Protein AF-A0A4Z2IC59-F1 (afdb_monomer)

Secondary structure (DSSP, 8-state):
--PPTT----TTTT-SS-----EEE-TT-TT-TTT--EEE---GGGHHHHHHHHHHHHTTS-GGGGS--TT--------SS-GGGTS-HHHHHHHHH-TTEEE-GGGGGGTTT--EEEETT-SS-EE-SPPPPTT-EEETTEEEETTEEEE-PPP-------PPPPPPPPPPS-SSSEEEEEEE--S-SSPP-TTPPPPPS-SEEEEEEE-SPPPTTPPPHHHHHHHHHHHHHTTS---EEEE---TT-SS--EEEE--GGG--

InterPro domains:
  IPR000884 Thrombospondin type-1 (TSP1) repeat [PF00090] (165-214)
  IPR000884 Thrombospondin type-1 (TSP1) repeat [PS50092] (160-215)
  IPR000884 Thrombospondin type-1 (TSP1) repeat [SM00209] (163-215)
  IPR006586 ADAM, cysteine-rich domain [SM00608] (82-152)
  IPR024079 Metallopeptidase, catalytic domain superfamily [G3DSA:3.40.390.10] (7-62)
  IPR036383 Thrombospondin type-1 repeat superfamily [G3DSA:2.20.100.10] (163-214)
  IPR036383 Thrombospondin type-1 repeat superfamily [SSF82895] (159-209)
  IPR041645 ADAMTS, cysteine-rich domain 2 [PF17771] (83-150)
  IPR050439 ADAMTS and ADAMTS-like [PTHR13723] (21-236)

Solvent-accessible surface area (backbone atoms only — not comparable to full-atom values): 15845 Å² total; per-residue (Å²): 134,88,75,73,90,84,74,86,68,68,84,40,76,89,48,102,52,95,61,92,65,48,58,50,47,48,70,41,12,53,61,36,95,89,37,47,66,71,49,63,42,87,68,48,84,58,31,60,59,40,48,52,52,38,51,55,46,11,50,81,42,49,72,62,74,78,60,74,62,86,81,57,77,72,67,81,76,74,70,92,66,43,65,10,67,77,37,47,65,36,54,49,22,20,59,73,72,36,86,61,20,28,60,28,69,94,50,53,93,41,51,22,55,33,40,41,21,32,39,81,89,58,95,62,70,44,66,84,73,46,44,52,48,43,42,18,76,68,52,91,69,23,18,17,48,94,48,36,70,38,70,66,62,80,72,67,58,77,29,56,16,26,65,34,71,70,48,73,69,45,75,52,76,43,88,40,26,79,26,46,23,39,30,43,40,48,56,58,51,47,45,52,28,80,91,27,48,72,49,85,75,81,52,62,50,78,46,81,37,83,43,62,75,60,65,90,88,62,78,52,71,61,44,52,53,33,50,54,51,48,66,78,52,72,86,62,78,99,57,55,48,48,63,60,92,55,100,86,56,99,66,94,53,71,49,77,45,74,68,85,88,74,78,128

Mean predicted aligned error: 17.92 Å

Structure (mmCIF, N/CA/C/O backbone):
data_AF-A0A4Z2IC59-F1
#
_entry.id   AF-A0A4Z2IC59-F1
#
loop_
_atom_site.group_PDB
_atom_site.id
_atom_site.type_symbol
_atom_site.label_atom_id
_atom_site.label_alt_id
_atom_site.label_comp_id
_atom_site.label_asym_id
_atom_site.label_entity_id
_atom_site.label_seq_id
_atom_site.pdbx_PDB_ins_code
_atom_site.Cartn_x
_atom_site.Cartn_y
_atom_site.Cartn_z
_atom_site.occupancy
_atom_site.B_iso_or_equiv
_atom_site.auth_seq_id
_atom_site.auth_comp_id
_atom_site.auth_asym_id
_atom_site.auth_atom_id
_atom_site.pdbx_PDB_model_num
ATOM 1 N N . MET A 1 1 ? 37.035 9.189 11.375 1.00 33.31 1 MET A N 1
ATOM 2 C CA . MET A 1 1 ? 36.802 8.393 10.153 1.00 33.31 1 MET A CA 1
ATOM 3 C C . MET A 1 1 ? 35.644 9.021 9.405 1.00 33.31 1 MET A C 1
ATOM 5 O O . MET A 1 1 ? 34.517 8.951 9.875 1.00 33.31 1 MET A O 1
ATOM 9 N N . TYR A 1 2 ? 35.952 9.727 8.321 1.00 26.61 2 TYR A N 1
ATOM 10 C CA . TYR A 1 2 ? 34.963 10.264 7.391 1.00 26.61 2 TYR A CA 1
ATOM 11 C C . TYR A 1 2 ? 34.435 9.093 6.555 1.00 26.61 2 TYR A C 1
ATOM 13 O O . TYR A 1 2 ? 35.190 8.521 5.774 1.00 26.61 2 TYR A O 1
ATOM 21 N N . TYR A 1 3 ? 33.174 8.705 6.745 1.00 36.56 3 TYR A N 1
ATOM 22 C CA . TYR A 1 3 ? 32.488 7.842 5.787 1.00 36.56 3 TYR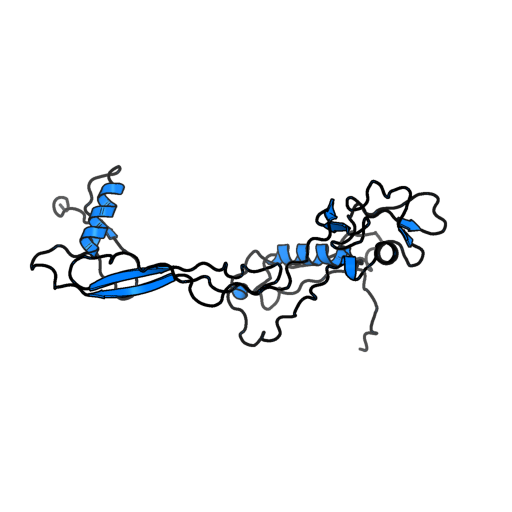 A CA 1
ATOM 23 C C . TYR A 1 3 ? 31.935 8.747 4.680 1.00 36.56 3 TYR A C 1
ATOM 25 O O . TYR A 1 3 ? 31.168 9.660 4.996 1.00 36.56 3 TYR A O 1
ATOM 33 N N . PRO A 1 4 ? 32.343 8.572 3.412 1.00 34.09 4 PRO A N 1
ATOM 34 C CA . PRO A 1 4 ? 31.791 9.364 2.325 1.00 34.09 4 PRO A CA 1
ATOM 35 C C . PRO A 1 4 ? 30.290 9.055 2.179 1.00 34.09 4 PRO A C 1
ATOM 37 O O . PRO A 1 4 ? 29.894 7.891 2.295 1.00 34.09 4 PRO A O 1
ATOM 40 N N . PRO A 1 5 ? 29.441 10.063 1.931 1.00 39.28 5 PRO A N 1
ATOM 41 C CA . PRO A 1 5 ? 28.033 9.831 1.646 1.00 39.28 5 PRO A CA 1
ATOM 42 C C . PRO A 1 5 ? 27.900 9.069 0.318 1.00 39.28 5 PRO A C 1
ATOM 44 O O . PRO A 1 5 ? 28.489 9.463 -0.685 1.00 39.28 5 PRO A O 1
ATOM 47 N N . GLY A 1 6 ? 27.125 7.980 0.311 1.00 45.94 6 GLY A N 1
ATOM 48 C CA . GLY A 1 6 ? 26.658 7.344 -0.929 1.00 45.94 6 GLY A CA 1
ATOM 49 C C . GLY A 1 6 ? 27.315 6.026 -1.350 1.00 45.94 6 GLY A C 1
ATOM 50 O O . GLY A 1 6 ? 27.052 5.572 -2.459 1.00 45.94 6 GLY A O 1
ATOM 51 N N . ARG A 1 7 ? 28.126 5.365 -0.513 1.00 49.62 7 ARG A N 1
ATOM 52 C CA . ARG A 1 7 ? 28.625 4.019 -0.849 1.00 49.62 7 ARG A CA 1
ATOM 53 C C . ARG A 1 7 ? 27.686 2.944 -0.297 1.00 49.62 7 ARG A C 1
ATOM 55 O O . ARG A 1 7 ? 27.713 2.665 0.899 1.00 49.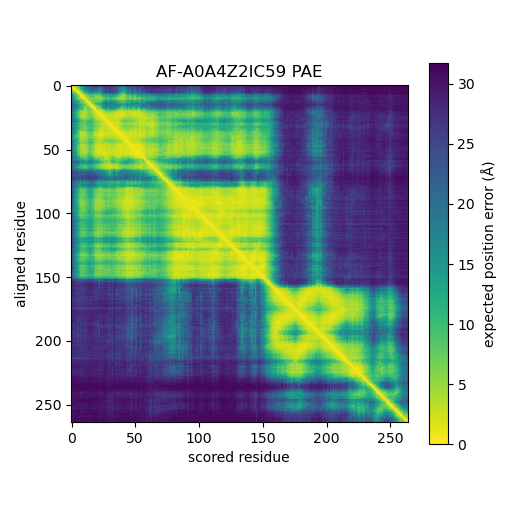62 7 ARG A O 1
ATOM 62 N N . ARG A 1 8 ? 26.857 2.357 -1.169 1.00 64.69 8 ARG A N 1
ATOM 63 C CA . ARG A 1 8 ? 26.141 1.103 -0.876 1.00 64.69 8 ARG A CA 1
ATOM 64 C C . ARG A 1 8 ? 27.181 0.016 -0.594 1.00 64.69 8 ARG A C 1
ATOM 66 O O . ARG A 1 8 ? 28.150 -0.117 -1.341 1.00 64.69 8 ARG A O 1
ATOM 73 N N . THR A 1 9 ? 27.017 -0.696 0.512 1.00 67.25 9 THR A N 1
ATOM 74 C CA . THR A 1 9 ? 27.893 -1.799 0.913 1.00 67.25 9 THR A CA 1
ATOM 75 C C . THR A 1 9 ? 27.152 -3.101 0.691 1.00 67.25 9 THR A C 1
ATOM 77 O O . THR A 1 9 ? 26.112 -3.305 1.311 1.00 67.25 9 THR A O 1
ATOM 80 N N . ASP A 1 10 ? 27.702 -3.945 -0.168 1.00 70.00 10 ASP A N 1
ATOM 81 C CA . ASP A 1 10 ? 27.220 -5.304 -0.392 1.00 70.00 10 ASP A CA 1
ATOM 82 C C . ASP A 1 10 ? 27.567 -6.173 0.838 1.00 70.00 10 ASP A C 1
ATOM 84 O O . ASP A 1 10 ? 28.691 -6.135 1.360 1.00 70.00 10 ASP A O 1
ATOM 88 N N . PHE A 1 11 ? 26.586 -6.907 1.370 1.00 74.44 11 PHE A N 1
ATOM 89 C CA . PHE A 1 11 ? 26.795 -7.771 2.540 1.00 74.44 11 PHE A CA 1
ATOM 90 C C . PHE A 1 11 ? 27.752 -8.941 2.270 1.00 74.44 11 PHE A C 1
ATOM 92 O O . PHE A 1 11 ? 28.352 -9.482 3.205 1.00 74.44 11 PHE A O 1
ATOM 99 N N . CYS A 1 12 ? 27.918 -9.321 1.009 1.00 73.62 12 CYS A N 1
ATOM 100 C CA . CYS A 1 12 ? 28.717 -10.440 0.538 1.00 73.62 12 CYS A CA 1
ATOM 101 C C . CYS A 1 12 ? 30.149 -10.055 0.140 1.00 73.62 12 CYS A C 1
ATOM 103 O O . CYS A 1 12 ? 30.900 -10.946 -0.241 1.00 73.62 12 CYS A O 1
ATOM 105 N N . VAL A 1 13 ? 30.573 -8.788 0.286 1.00 67.81 13 VAL A N 1
ATOM 106 C CA . VAL A 1 13 ? 31.868 -8.246 -0.208 1.00 67.81 13 VAL A CA 1
ATOM 107 C C . VAL A 1 13 ? 33.107 -9.093 0.129 1.00 67.81 13 VAL A C 1
ATOM 109 O O . VAL A 1 13 ? 34.095 -9.049 -0.597 1.00 67.81 13 VAL A O 1
ATOM 112 N N . ASN A 1 14 ? 33.077 -9.873 1.213 1.00 64.81 14 ASN A N 1
ATOM 113 C CA . ASN A 1 14 ? 34.206 -10.702 1.658 1.00 64.81 14 ASN A CA 1
ATOM 114 C C . ASN A 1 14 ? 34.103 -12.189 1.269 1.00 64.81 14 ASN A C 1
ATOM 116 O O . ASN A 1 14 ? 34.944 -12.985 1.689 1.00 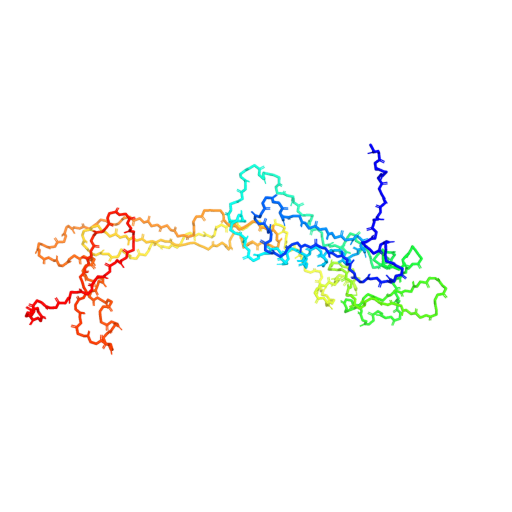64.81 14 ASN A O 1
ATOM 120 N N . LYS A 1 15 ? 33.078 -12.592 0.514 1.00 61.06 15 LYS A N 1
ATOM 121 C CA . LYS A 1 15 ? 32.976 -13.933 -0.064 1.00 61.06 15 LYS A CA 1
ATOM 122 C C . LYS A 1 15 ? 33.370 -13.861 -1.536 1.00 61.06 15 LYS A C 1
ATOM 124 O O . LYS A 1 15 ? 32.791 -13.101 -2.297 1.00 61.06 15 LYS A O 1
ATOM 129 N N . ASN A 1 16 ? 34.301 -14.717 -1.953 1.00 61.19 16 ASN A N 1
ATOM 130 C CA . ASN A 1 16 ? 34.659 -14.903 -3.368 1.00 61.19 16 ASN A CA 1
ATOM 131 C C . ASN A 1 16 ? 33.553 -15.617 -4.180 1.00 61.19 16 ASN A C 1
ATOM 133 O O . ASN A 1 16 ? 33.805 -16.090 -5.284 1.00 61.19 16 ASN A O 1
ATOM 137 N N . GLU A 1 17 ? 32.346 -15.721 -3.626 1.00 63.16 17 GLU A N 1
ATOM 138 C CA . GLU A 1 17 ? 31.187 -16.384 -4.208 1.00 63.16 17 GLU A CA 1
ATOM 139 C C . GLU A 1 17 ? 29.964 -15.474 -4.037 1.00 63.16 17 GLU A C 1
ATOM 141 O O . GLU A 1 17 ? 29.815 -14.863 -2.970 1.00 63.16 17 GLU A O 1
ATOM 146 N N . PRO A 1 18 ? 29.085 -15.384 -5.053 1.00 61.06 18 PRO A N 1
ATOM 147 C CA . PRO A 1 18 ? 27.850 -14.620 -4.949 1.00 61.06 18 PRO A CA 1
ATOM 148 C C . PRO A 1 18 ? 27.008 -15.159 -3.790 1.00 61.06 18 PRO A C 1
ATOM 150 O O . PRO A 1 18 ? 26.848 -16.372 -3.639 1.00 61.06 18 PRO A O 1
ATOM 153 N N . CYS A 1 19 ? 26.493 -14.264 -2.948 1.00 70.44 19 CYS A N 1
ATOM 154 C CA . CYS A 1 19 ? 25.565 -14.636 -1.892 1.00 70.44 19 CYS A CA 1
ATOM 155 C C . CYS A 1 19 ? 24.262 -13.848 -2.021 1.00 70.44 19 CYS A C 1
ATOM 157 O O . CYS A 1 19 ? 24.267 -12.672 -2.362 1.00 70.44 19 CYS A O 1
ATOM 159 N N . ASP A 1 20 ? 23.137 -14.511 -1.765 1.00 77.50 20 ASP A N 1
ATOM 160 C CA . ASP A 1 20 ? 21.803 -13.924 -1.960 1.00 77.50 20 ASP A CA 1
ATOM 161 C C . ASP A 1 20 ? 21.315 -13.147 -0.721 1.00 77.50 20 ASP A C 1
ATOM 163 O O . ASP A 1 20 ? 20.134 -12.822 -0.583 1.00 77.50 20 ASP A O 1
ATOM 167 N N . THR A 1 21 ? 22.209 -12.886 0.238 1.00 82.12 21 THR A N 1
ATOM 168 C CA . THR A 1 21 ? 21.853 -12.254 1.511 1.00 82.12 21 THR A CA 1
ATOM 169 C C . THR A 1 21 ? 21.647 -10.758 1.318 1.00 82.12 21 THR A C 1
ATOM 171 O O . THR A 1 21 ? 22.608 -10.005 1.228 1.00 82.12 21 THR A O 1
ATOM 174 N N . VAL A 1 22 ? 20.391 -10.318 1.359 1.00 85.56 22 VAL A N 1
ATOM 175 C CA . VAL A 1 22 ? 20.010 -8.901 1.212 1.00 85.56 22 VAL A CA 1
ATOM 176 C C . VAL A 1 22 ? 19.618 -8.228 2.533 1.00 85.56 22 VAL A C 1
ATOM 178 O O . VAL A 1 22 ? 19.411 -7.016 2.571 1.00 85.56 22 VAL A O 1
ATOM 181 N N . GLY A 1 23 ? 19.516 -8.980 3.633 1.00 86.94 23 GLY A N 1
ATOM 182 C CA . GLY A 1 23 ? 19.068 -8.476 4.932 1.00 86.94 23 GLY A CA 1
ATOM 183 C C . GLY A 1 23 ? 19.550 -9.321 6.110 1.00 86.94 23 GLY A C 1
ATOM 184 O O . GLY A 1 23 ? 19.868 -10.501 5.962 1.00 86.94 23 GLY A O 1
ATOM 185 N N . ILE A 1 24 ? 19.673 -8.687 7.284 1.00 88.25 24 ILE A N 1
ATOM 186 C CA . ILE A 1 24 ? 20.082 -9.340 8.533 1.00 88.25 24 ILE A CA 1
ATOM 187 C C . ILE A 1 24 ? 19.319 -8.758 9.733 1.00 88.25 24 ILE A C 1
ATOM 189 O O . ILE A 1 24 ? 19.428 -7.571 10.072 1.00 88.25 24 ILE A O 1
ATOM 193 N N . ALA A 1 25 ? 18.654 -9.641 10.479 1.00 87.75 25 ALA A N 1
ATOM 194 C CA . ALA A 1 25 ? 18.010 -9.338 11.749 1.00 87.75 25 ALA A CA 1
ATOM 1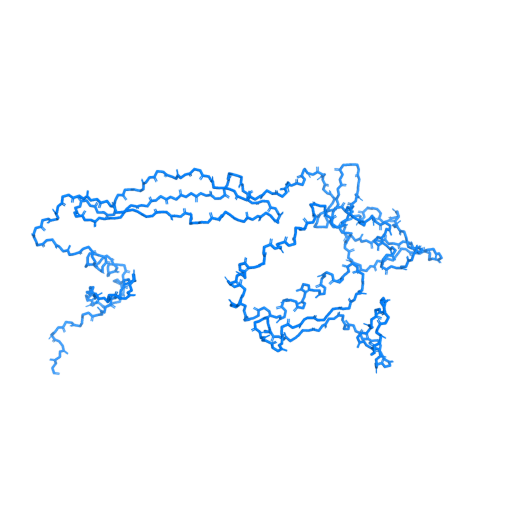95 C C . ALA A 1 25 ? 18.147 -10.474 12.777 1.00 87.75 25 ALA A C 1
ATOM 197 O O . ALA A 1 25 ? 17.879 -11.639 12.514 1.00 87.75 25 ALA A O 1
ATOM 198 N N . TYR A 1 26 ? 18.438 -10.124 14.036 1.00 85.56 26 TYR A N 1
ATOM 199 C CA . TYR A 1 26 ? 18.171 -11.024 15.170 1.00 85.56 26 TYR A CA 1
ATOM 200 C C . TYR A 1 26 ? 16.695 -11.433 15.249 1.00 85.56 26 TYR A C 1
ATOM 202 O O . TYR A 1 26 ? 15.823 -10.564 15.259 1.00 85.56 26 TYR A O 1
ATOM 210 N N . LEU A 1 27 ? 16.433 -12.720 15.463 1.00 83.94 27 LEU A N 1
ATOM 211 C CA . LEU A 1 27 ? 15.096 -13.239 15.745 1.00 83.94 27 LEU A CA 1
ATOM 212 C C . LEU A 1 27 ? 14.573 -12.749 17.106 1.00 83.94 27 LEU A C 1
ATOM 214 O O . LEU A 1 27 ? 15.286 -12.794 18.109 1.00 83.94 27 LEU A O 1
ATOM 218 N N . GLY A 1 28 ? 13.321 -12.280 17.150 1.00 81.69 28 GLY A N 1
ATOM 219 C CA . GLY A 1 28 ? 12.645 -11.865 18.392 1.00 81.69 28 GLY A CA 1
ATOM 220 C C . GLY A 1 28 ? 13.257 -10.643 19.092 1.00 81.69 28 GLY A C 1
ATOM 221 O O . GLY A 1 28 ? 12.989 -10.399 20.266 1.00 81.69 28 GLY A O 1
ATOM 222 N N . GLY A 1 29 ? 14.115 -9.889 18.400 1.00 84.00 29 GLY A N 1
ATOM 223 C CA . GLY A 1 29 ? 14.886 -8.794 18.986 1.00 84.00 29 GLY A CA 1
ATOM 224 C C . GLY A 1 29 ? 14.162 -7.450 19.094 1.00 84.00 29 GLY A C 1
ATOM 225 O O . GLY A 1 29 ? 14.789 -6.513 19.581 1.00 84.00 29 GLY A O 1
ATOM 226 N N . VAL A 1 30 ? 12.899 -7.323 18.651 1.00 86.31 30 VAL A N 1
ATOM 227 C CA . VAL A 1 30 ? 12.221 -6.014 18.488 1.00 86.31 30 VAL A CA 1
ATOM 228 C C . VAL A 1 30 ? 12.222 -5.167 19.767 1.00 86.31 30 VAL A C 1
ATOM 230 O O . VAL A 1 30 ? 12.512 -3.977 19.707 1.00 86.31 30 VAL A O 1
ATOM 233 N N . CYS A 1 31 ? 12.006 -5.781 20.934 1.00 86.00 31 CYS A N 1
ATOM 234 C CA . CYS A 1 31 ? 12.012 -5.087 22.228 1.00 86.00 31 CYS A CA 1
ATOM 235 C C . CYS A 1 31 ? 13.336 -5.200 23.000 1.00 86.00 31 CYS A C 1
ATOM 237 O O . CYS A 1 31 ? 13.421 -4.802 24.160 1.00 86.00 31 CYS A O 1
ATOM 239 N N . SER A 1 32 ? 14.390 -5.743 22.385 1.00 86.44 32 SER A N 1
ATOM 240 C CA . SER A 1 32 ? 15.701 -5.867 23.023 1.00 86.44 32 SER A CA 1
ATOM 241 C C . SER A 1 32 ? 16.524 -4.597 22.837 1.00 86.44 32 SER A C 1
ATOM 243 O O . SER A 1 32 ? 16.802 -4.186 21.712 1.00 86.44 32 SER A O 1
ATOM 245 N N . ALA A 1 33 ? 17.041 -4.035 23.932 1.00 84.25 33 ALA A N 1
ATOM 246 C CA . ALA A 1 33 ? 17.936 -2.877 23.874 1.00 84.25 33 ALA A CA 1
ATOM 247 C C . ALA A 1 33 ? 19.185 -3.111 22.996 1.00 84.25 33 ALA A C 1
ATOM 249 O O . ALA A 1 33 ? 19.671 -2.169 22.377 1.00 84.25 33 ALA A O 1
ATOM 250 N N . LYS A 1 34 ? 19.672 -4.360 22.911 1.00 86.88 34 LYS A N 1
ATOM 251 C CA . LYS A 1 34 ? 20.904 -4.733 22.190 1.00 86.88 34 LYS A CA 1
ATOM 252 C C . LYS A 1 34 ? 20.665 -5.390 20.825 1.00 86.88 34 LYS A C 1
ATOM 254 O O . LYS A 1 34 ? 21.601 -5.496 20.044 1.00 86.88 34 LYS A O 1
ATOM 259 N N . ARG A 1 35 ? 19.448 -5.872 20.539 1.00 87.56 35 ARG A N 1
ATOM 260 C CA . ARG A 1 35 ? 19.148 -6.702 19.349 1.00 87.56 35 ARG A CA 1
ATOM 261 C C . ARG A 1 35 ? 18.013 -6.160 18.471 1.00 87.56 35 ARG A C 1
ATOM 263 O O . ARG A 1 35 ? 17.538 -6.877 17.591 1.00 87.56 35 ARG A O 1
ATOM 270 N N . LYS A 1 36 ? 17.599 -4.906 18.669 1.00 86.88 36 LYS A N 1
ATOM 271 C CA . LYS A 1 36 ? 16.511 -4.248 17.920 1.00 86.88 36 LYS A CA 1
ATOM 272 C C . LYS A 1 36 ? 16.850 -3.835 16.481 1.00 86.88 36 LYS A C 1
ATOM 274 O O . LYS A 1 36 ? 15.936 -3.555 15.720 1.00 86.88 36 LYS A O 1
ATOM 279 N N . CYS A 1 37 ? 18.126 -3.817 16.092 1.00 88.81 37 CYS A N 1
ATOM 280 C CA . CYS A 1 37 ? 18.550 -3.321 14.778 1.00 88.81 37 CYS A CA 1
ATOM 281 C C . CYS A 1 37 ? 18.217 -4.294 13.636 1.00 88.81 37 CYS A C 1
ATOM 283 O O . CYS A 1 37 ? 18.359 -5.511 13.800 1.00 88.81 37 CYS A O 1
ATOM 285 N N . VAL A 1 38 ? 17.824 -3.732 12.494 1.00 88.12 38 VAL A N 1
ATOM 286 C CA . VAL A 1 38 ? 17.656 -4.396 11.195 1.00 88.12 38 VAL A CA 1
ATOM 287 C C . VAL A 1 38 ? 18.650 -3.761 10.228 1.00 88.12 38 VAL A C 1
ATOM 289 O O . VAL A 1 38 ? 18.791 -2.538 10.225 1.00 88.12 38 VAL A O 1
ATOM 292 N N . LEU A 1 39 ? 19.338 -4.585 9.445 1.00 88.75 39 LEU A N 1
ATOM 293 C CA . LEU A 1 39 ? 20.187 -4.150 8.342 1.00 88.75 39 LEU A CA 1
ATOM 294 C C . LEU A 1 39 ? 19.580 -4.692 7.048 1.00 88.75 39 LEU A C 1
ATOM 296 O O . LEU A 1 39 ? 19.224 -5.865 6.996 1.00 88.75 39 LEU A O 1
ATOM 300 N N . ALA A 1 40 ? 19.447 -3.842 6.035 1.00 88.31 40 ALA A N 1
ATOM 301 C CA . ALA A 1 40 ? 18.932 -4.211 4.723 1.00 88.31 40 ALA A CA 1
ATOM 302 C C . ALA A 1 40 ? 19.777 -3.522 3.647 1.00 88.31 40 ALA A C 1
ATOM 304 O O . ALA A 1 40 ? 20.127 -2.349 3.794 1.00 88.31 40 ALA A O 1
ATOM 305 N N . GLU A 1 41 ? 20.131 -4.268 2.608 1.00 86.12 41 GLU A N 1
ATOM 306 C CA . GLU A 1 41 ? 20.920 -3.795 1.480 1.00 86.12 41 GLU A CA 1
ATOM 307 C C . GLU A 1 41 ? 20.000 -3.108 0.483 1.00 86.12 41 GLU A C 1
ATOM 309 O O . GLU A 1 41 ? 18.954 -3.642 0.114 1.00 86.12 41 GLU A O 1
ATOM 314 N N . ASP A 1 42 ? 20.396 -1.916 0.044 1.00 83.38 42 ASP A N 1
ATOM 315 C CA . ASP A 1 42 ? 19.651 -1.162 -0.956 1.00 83.38 42 ASP A CA 1
ATOM 316 C C . ASP A 1 42 ? 19.829 -1.781 -2.350 1.00 83.38 42 ASP A C 1
ATOM 318 O O . ASP A 1 42 ? 20.735 -1.423 -3.106 1.00 83.38 42 ASP A O 1
ATOM 322 N N . ASN A 1 43 ? 18.931 -2.712 -2.672 1.00 78.50 43 ASN A N 1
ATOM 323 C CA . ASN A 1 43 ? 18.816 -3.394 -3.959 1.00 78.50 43 ASN A CA 1
ATOM 324 C C . ASN A 1 43 ? 17.736 -2.769 -4.870 1.00 78.50 43 ASN A C 1
ATOM 326 O O . ASN A 1 43 ? 17.192 -3.436 -5.756 1.00 78.50 43 ASN A O 1
ATOM 330 N N . GLY A 1 44 ? 17.420 -1.484 -4.668 1.00 85.00 44 GLY A N 1
ATOM 331 C CA . GLY A 1 44 ? 16.406 -0.762 -5.431 1.00 85.00 44 GLY A CA 1
ATOM 332 C C . GLY A 1 44 ? 15.003 -0.947 -4.856 1.00 85.00 44 GLY A C 1
ATOM 333 O O . GLY A 1 44 ? 14.796 -0.868 -3.648 1.00 85.00 44 GLY A O 1
ATOM 334 N N . LEU A 1 45 ? 14.011 -1.175 -5.721 1.00 82.62 45 LEU A N 1
ATOM 335 C CA . LEU A 1 45 ? 12.598 -1.231 -5.313 1.00 82.62 45 LEU A CA 1
ATOM 336 C C . LEU A 1 45 ? 12.288 -2.399 -4.368 1.00 82.62 45 LEU A C 1
ATOM 338 O O . LEU A 1 45 ? 11.399 -2.296 -3.521 1.00 82.62 45 LEU A O 1
ATOM 342 N N . ASN A 1 46 ? 13.072 -3.475 -4.454 1.00 83.31 46 ASN A N 1
ATOM 343 C CA . ASN A 1 46 ? 12.874 -4.677 -3.650 1.00 83.31 46 ASN A CA 1
ATOM 344 C C . ASN A 1 46 ? 13.320 -4.506 -2.189 1.00 83.31 46 ASN A C 1
ATOM 346 O O . ASN A 1 46 ? 12.964 -5.327 -1.340 1.00 83.31 46 ASN A O 1
ATOM 350 N N . LEU A 1 47 ? 14.002 -3.403 -1.857 1.00 87.31 47 LEU A N 1
ATOM 351 C CA . LEU A 1 47 ? 14.446 -3.090 -0.499 1.00 87.31 47 LEU A CA 1
ATOM 352 C C . LEU A 1 47 ? 13.263 -3.049 0.475 1.00 87.31 47 LEU A C 1
ATOM 354 O O . LEU A 1 47 ? 13.391 -3.459 1.627 1.00 87.31 47 LEU A O 1
ATOM 358 N N . ALA A 1 48 ? 12.093 -2.591 0.021 1.00 86.06 48 ALA A N 1
ATOM 359 C CA . ALA A 1 48 ? 10.891 -2.545 0.848 1.00 86.06 48 ALA A CA 1
ATOM 360 C C . ALA A 1 48 ? 10.461 -3.943 1.329 1.00 86.06 48 ALA A C 1
ATOM 362 O O . ALA A 1 48 ? 10.119 -4.108 2.505 1.00 86.06 48 ALA A O 1
ATOM 363 N N . PHE A 1 49 ? 10.535 -4.956 0.458 1.00 86.06 49 PHE A N 1
ATOM 364 C CA . PHE A 1 49 ? 10.244 -6.345 0.820 1.00 86.06 49 PHE A CA 1
ATOM 365 C C . PHE A 1 49 ? 11.281 -6.892 1.796 1.00 86.06 49 PHE A C 1
ATOM 367 O O . PHE A 1 49 ? 10.905 -7.522 2.784 1.00 86.06 49 PHE A O 1
ATOM 374 N N . THR A 1 50 ? 12.561 -6.583 1.582 1.00 87.38 50 THR A N 1
ATOM 375 C CA . THR A 1 50 ? 13.636 -6.935 2.516 1.00 87.38 50 THR A CA 1
ATOM 376 C C . THR A 1 50 ? 13.386 -6.334 3.900 1.00 87.38 50 THR A C 1
ATOM 378 O O . THR A 1 50 ? 13.405 -7.044 4.901 1.00 87.38 50 THR A O 1
ATOM 381 N N . ILE A 1 51 ? 13.064 -5.040 3.987 1.00 87.94 51 ILE A N 1
ATOM 382 C CA . ILE A 1 51 ? 12.762 -4.380 5.266 1.00 87.94 51 ILE A CA 1
ATOM 383 C C . ILE A 1 51 ? 11.576 -5.062 5.962 1.00 87.94 51 ILE A C 1
ATOM 385 O O . ILE A 1 51 ? 11.648 -5.348 7.160 1.00 87.94 51 ILE A O 1
ATOM 389 N N . ALA A 1 52 ? 10.494 -5.343 5.230 1.00 86.88 52 ALA A N 1
ATOM 390 C CA . ALA A 1 52 ? 9.323 -6.021 5.780 1.00 86.88 52 ALA A CA 1
ATOM 391 C C . ALA A 1 52 ? 9.658 -7.435 6.288 1.00 86.88 52 ALA A C 1
ATOM 393 O O . ALA A 1 52 ? 9.246 -7.810 7.390 1.00 86.88 52 ALA A O 1
ATOM 394 N N . HIS A 1 53 ? 10.448 -8.189 5.520 1.00 87.31 53 HIS A N 1
ATOM 395 C CA . HIS A 1 53 ? 10.933 -9.519 5.880 1.00 87.31 53 HIS A CA 1
ATOM 396 C C . HIS A 1 53 ? 11.721 -9.493 7.199 1.00 87.31 53 HIS A C 1
ATOM 398 O O . HIS A 1 53 ? 11.376 -10.195 8.157 1.00 87.31 53 HIS A O 1
ATOM 404 N N . GLU A 1 54 ? 12.722 -8.616 7.296 1.00 89.00 54 GLU A N 1
ATOM 405 C CA . GLU A 1 54 ? 13.586 -8.507 8.474 1.00 89.00 54 GLU A CA 1
ATOM 406 C C . GLU A 1 54 ? 12.836 -8.005 9.721 1.00 89.00 54 GLU A C 1
ATOM 408 O O . GLU A 1 54 ? 13.101 -8.440 10.849 1.00 89.00 54 GLU A O 1
ATOM 413 N N . LEU A 1 55 ? 11.848 -7.120 9.547 1.00 86.31 55 LEU A N 1
ATOM 414 C CA . LEU A 1 55 ? 10.940 -6.725 10.629 1.00 86.31 55 LEU A CA 1
ATOM 415 C C . LEU A 1 55 ? 10.088 -7.907 11.114 1.00 86.31 55 LEU A C 1
ATOM 417 O O . LEU A 1 55 ? 9.859 -8.049 12.320 1.00 86.31 55 LEU A O 1
ATOM 421 N N . GLY A 1 56 ? 9.673 -8.793 10.207 1.00 83.50 56 GLY A N 1
ATOM 422 C CA . GLY A 1 56 ? 8.974 -10.034 10.536 1.00 83.50 56 GLY A CA 1
ATOM 423 C C . GLY A 1 56 ? 9.775 -10.915 11.497 1.00 83.50 56 GLY A C 1
ATOM 424 O O . GLY A 1 56 ? 9.260 -11.305 12.552 1.00 83.50 56 GLY A O 1
ATOM 425 N N . HIS A 1 57 ? 11.062 -11.148 11.213 1.00 74.62 57 HIS A N 1
ATOM 426 C CA . HIS A 1 57 ? 11.975 -11.913 12.076 1.00 74.62 57 HIS A CA 1
ATOM 427 C C . HIS A 1 57 ? 12.043 -11.385 13.519 1.00 74.62 57 HIS A C 1
ATOM 429 O O . HIS A 1 57 ? 12.170 -12.155 14.480 1.00 74.62 57 HIS A O 1
ATOM 435 N N . LYS A 1 58 ? 11.906 -10.071 13.703 1.00 76.00 58 LYS A N 1
ATOM 436 C CA . LYS A 1 58 ? 12.007 -9.401 15.005 1.00 76.00 58 LYS A CA 1
ATOM 437 C C . LYS A 1 58 ? 10.771 -9.560 15.891 1.00 76.00 58 LYS A C 1
ATOM 439 O O . LYS A 1 58 ? 10.890 -9.409 17.108 1.00 76.00 58 LYS A O 1
ATOM 444 N N . SER A 1 59 ? 9.609 -9.850 15.308 1.00 73.38 59 SER A N 1
ATOM 445 C CA . SER A 1 59 ? 8.289 -9.589 15.907 1.00 73.38 59 SER A CA 1
ATOM 446 C C . SER A 1 59 ? 7.832 -10.550 17.018 1.00 73.38 59 SER A C 1
ATOM 448 O O . SER A 1 59 ? 6.866 -10.239 17.712 1.00 73.38 59 SER A O 1
ATOM 450 N N . LYS A 1 60 ? 8.532 -11.671 17.267 1.00 69.81 60 LYS A N 1
ATOM 451 C CA . LYS A 1 60 ? 8.128 -12.695 18.264 1.00 69.81 60 LYS A CA 1
ATOM 452 C C . LYS A 1 60 ? 7.918 -12.175 19.702 1.00 69.81 60 LYS A C 1
ATOM 454 O O . LYS A 1 60 ? 7.195 -12.813 20.457 1.00 69.81 60 LYS A O 1
ATOM 459 N N . ALA A 1 61 ? 8.533 -11.055 20.093 1.00 69.56 61 ALA A N 1
ATOM 460 C CA . ALA A 1 61 ? 8.374 -10.442 21.417 1.00 69.56 61 ALA A CA 1
ATOM 461 C C . ALA A 1 61 ? 8.144 -8.927 21.290 1.00 69.56 61 ALA A C 1
ATOM 463 O O . ALA A 1 61 ? 9.078 -8.147 21.445 1.00 69.56 61 ALA A O 1
ATOM 464 N N . SER A 1 62 ? 6.907 -8.522 20.983 1.00 77.94 62 SER A N 1
ATOM 465 C CA . SER A 1 62 ? 6.525 -7.164 20.553 1.00 77.94 62 SER A CA 1
ATOM 466 C C . SER A 1 62 ? 5.817 -6.303 21.611 1.00 77.94 62 SER A C 1
ATOM 468 O O . SER A 1 62 ? 5.261 -5.261 21.280 1.00 77.94 62 SER A O 1
ATOM 470 N N . ALA A 1 63 ? 5.859 -6.681 22.893 1.00 82.38 63 ALA A N 1
ATOM 471 C CA . ALA A 1 63 ? 5.135 -5.981 23.964 1.00 82.38 63 ALA A CA 1
ATOM 472 C C . ALA A 1 63 ? 5.481 -4.480 24.093 1.00 82.38 63 ALA A C 1
ATOM 474 O O . ALA A 1 63 ? 4.627 -3.678 24.459 1.00 82.38 63 ALA A O 1
ATOM 475 N N . CYS A 1 64 ? 6.704 -4.073 23.740 1.00 80.44 64 CYS A N 1
ATOM 476 C CA . CYS A 1 64 ? 7.111 -2.665 23.711 1.00 80.44 64 CYS A CA 1
ATOM 477 C C . CYS A 1 64 ? 6.383 -1.832 22.643 1.00 80.44 64 CYS A C 1
ATOM 479 O O . CYS A 1 64 ? 6.323 -0.616 22.779 1.00 80.44 64 CYS A O 1
ATOM 481 N N . LEU A 1 65 ? 5.805 -2.456 21.611 1.00 79.62 65 LEU A N 1
ATOM 482 C CA . LEU A 1 65 ? 5.017 -1.760 20.589 1.00 79.62 65 LEU A CA 1
ATOM 483 C C . LEU A 1 65 ? 3.626 -1.344 21.098 1.00 79.62 65 LEU A C 1
ATOM 485 O O . LEU A 1 65 ? 2.955 -0.552 20.446 1.00 79.62 65 LEU A O 1
ATOM 489 N N . LEU A 1 66 ? 3.194 -1.845 22.265 1.00 77.75 66 LEU A N 1
ATOM 490 C CA . LEU A 1 66 ? 1.921 -1.469 22.896 1.00 77.75 66 LEU A CA 1
ATOM 491 C C . LEU A 1 66 ? 1.961 -0.067 23.524 1.00 77.75 66 LEU A C 1
ATOM 493 O O . LEU A 1 66 ? 0.915 0.530 23.769 1.00 77.75 66 LEU A O 1
ATOM 497 N N . HIS A 1 67 ? 3.160 0.461 23.779 1.00 72.56 67 HIS A N 1
ATOM 498 C CA . HIS A 1 67 ? 3.368 1.789 24.340 1.00 72.56 67 HIS A CA 1
ATOM 499 C C . HIS A 1 67 ? 4.035 2.684 23.297 1.00 72.56 67 HIS A C 1
ATOM 501 O O . HIS A 1 67 ? 5.254 2.695 23.147 1.00 72.56 67 HIS A O 1
ATOM 507 N N . THR A 1 68 ? 3.233 3.462 22.573 1.00 62.31 68 THR A N 1
ATOM 508 C CA . THR A 1 68 ? 3.751 4.530 21.713 1.00 62.31 68 THR A CA 1
ATOM 509 C C . THR A 1 68 ? 4.267 5.673 22.584 1.00 62.31 68 THR A C 1
ATOM 511 O O . THR A 1 68 ? 3.508 6.210 23.394 1.00 62.31 68 THR A O 1
ATOM 514 N N . ASP A 1 69 ? 5.538 6.049 22.426 1.00 63.09 69 ASP A N 1
ATOM 515 C CA . ASP A 1 69 ? 6.123 7.200 23.121 1.00 63.09 69 ASP A CA 1
ATOM 516 C C . ASP A 1 69 ? 5.280 8.465 22.835 1.00 63.09 69 ASP A C 1
ATOM 518 O O . ASP A 1 69 ? 5.132 8.846 21.671 1.00 63.09 69 ASP A O 1
ATOM 522 N N . PRO A 1 70 ? 4.749 9.162 23.859 1.00 58.25 70 PRO A N 1
ATOM 523 C CA . PRO A 1 70 ? 4.020 10.423 23.693 1.00 58.25 70 PRO A CA 1
ATOM 524 C C . PRO A 1 70 ? 4.825 11.530 22.993 1.00 58.25 70 PRO A C 1
ATOM 526 O O . PRO A 1 70 ? 4.243 12.513 22.527 1.00 58.25 70 PRO A O 1
ATOM 529 N N . ARG A 1 71 ? 6.160 11.402 22.933 1.00 61.22 71 ARG A N 1
ATOM 530 C CA . ARG A 1 71 ? 7.075 12.284 22.197 1.00 61.22 71 ARG A CA 1
ATOM 531 C C . ARG A 1 71 ? 7.203 11.937 20.716 1.00 61.22 71 ARG A C 1
ATOM 533 O O . ARG A 1 71 ? 7.751 12.754 19.980 1.00 61.22 71 ARG A O 1
ATOM 540 N N . SER A 1 72 ? 6.626 10.833 20.230 1.00 58.47 72 SER A N 1
ATOM 541 C CA . SER A 1 72 ? 6.543 10.521 18.791 1.00 58.47 72 SER A CA 1
ATOM 542 C C . SER A 1 72 ? 5.528 11.416 18.046 1.00 58.47 72 SER A C 1
ATOM 544 O O . SER A 1 72 ? 4.889 10.999 17.081 1.00 58.47 72 SER A O 1
ATOM 546 N N . ARG A 1 73 ? 5.380 12.680 18.478 1.00 52.00 73 ARG A N 1
ATOM 547 C CA . ARG A 1 73 ? 4.515 13.716 17.882 1.00 52.00 73 ARG A CA 1
ATOM 548 C C . ARG A 1 73 ? 4.826 13.993 16.410 1.00 52.00 73 ARG A C 1
ATOM 550 O O . ARG A 1 73 ? 4.013 14.607 15.730 1.00 52.00 73 ARG A O 1
ATOM 557 N N . TYR A 1 74 ? 5.950 13.491 15.912 1.00 55.94 74 TYR A N 1
ATOM 558 C CA . TYR A 1 74 ? 6.250 13.391 14.494 1.00 55.94 74 TYR A CA 1
ATOM 559 C C . TYR A 1 74 ? 5.904 11.982 14.006 1.00 55.94 74 TYR A C 1
ATOM 561 O O . TYR A 1 74 ? 6.784 11.172 13.728 1.00 55.94 74 TYR A O 1
ATOM 569 N N . GLN A 1 75 ? 4.608 11.669 13.915 1.00 59.19 75 GLN A N 1
ATOM 570 C CA . GLN A 1 75 ? 4.189 10.620 12.989 1.00 59.19 75 GLN A CA 1
ATOM 571 C C . GLN A 1 75 ? 4.686 11.065 11.615 1.00 59.19 75 GLN A C 1
ATOM 573 O O . GLN A 1 75 ? 4.270 12.119 11.128 1.00 59.19 75 GLN A O 1
ATOM 578 N N . ILE A 1 76 ? 5.629 10.320 11.035 1.00 63.34 76 ILE A N 1
ATOM 579 C CA . ILE A 1 76 ? 6.056 10.537 9.654 1.00 63.34 76 ILE A CA 1
ATOM 580 C C . ILE A 1 76 ? 4.790 10.386 8.817 1.00 63.34 76 ILE A C 1
ATOM 582 O O . ILE A 1 76 ? 4.257 9.285 8.679 1.00 63.34 76 ILE A O 1
ATOM 586 N N . ARG A 1 77 ? 4.253 11.510 8.337 1.00 63.03 77 ARG A N 1
ATOM 587 C CA . ARG A 1 77 ? 3.105 11.491 7.439 1.00 63.03 77 ARG A CA 1
ATOM 588 C C . ARG A 1 77 ? 3.598 10.902 6.133 1.00 63.03 77 ARG A C 1
ATOM 590 O O . ARG A 1 77 ? 4.383 11.538 5.432 1.00 63.03 77 ARG A O 1
ATOM 597 N N . LEU A 1 78 ? 3.167 9.680 5.845 1.00 61.91 78 LEU A N 1
ATOM 598 C CA . LEU A 1 78 ? 3.419 9.074 4.551 1.00 61.91 78 LEU A CA 1
ATOM 599 C C . LEU A 1 78 ? 2.741 9.944 3.479 1.00 61.91 78 LEU A C 1
ATOM 601 O O . LEU A 1 78 ? 1.607 10.392 3.692 1.00 61.91 78 LEU A O 1
ATOM 605 N N . PRO A 1 79 ? 3.425 10.243 2.363 1.00 58.47 79 PRO A N 1
ATOM 606 C CA . PRO A 1 79 ? 2.807 10.975 1.273 1.00 58.47 79 PRO A CA 1
ATOM 607 C C . PRO A 1 79 ? 1.571 10.207 0.775 1.00 58.47 79 PRO A C 1
ATOM 609 O O . PRO A 1 79 ? 1.596 8.981 0.713 1.00 58.47 79 PRO A O 1
ATOM 612 N N . PRO A 1 80 ? 0.484 10.903 0.397 1.00 65.00 80 PRO A N 1
ATOM 613 C CA . PRO A 1 80 ? -0.748 10.258 -0.069 1.00 65.00 80 PRO A CA 1
ATOM 614 C C . PRO A 1 80 ? -0.595 9.594 -1.447 1.00 65.00 80 PRO A C 1
ATOM 616 O O . PRO A 1 80 ? -1.509 8.925 -1.920 1.00 65.00 80 PRO A O 1
ATOM 619 N N . LYS A 1 81 ? 0.535 9.832 -2.119 1.00 69.12 81 LYS A N 1
ATOM 620 C CA . LYS A 1 81 ? 0.862 9.284 -3.429 1.00 69.12 81 LYS A CA 1
ATOM 621 C C . LYS A 1 81 ? 1.412 7.870 -3.274 1.00 69.12 81 LYS A C 1
ATOM 623 O O . LYS A 1 81 ? 2.271 7.620 -2.432 1.00 69.12 81 LYS A O 1
ATOM 628 N N . LEU A 1 82 ? 0.929 6.964 -4.115 1.00 80.38 82 LEU A N 1
ATOM 629 C CA . LEU A 1 82 ? 1.439 5.600 -4.179 1.00 80.38 82 LEU A CA 1
ATOM 630 C C . LEU A 1 82 ? 2.857 5.587 -4.788 1.00 80.38 82 LEU A C 1
ATOM 632 O O . LEU A 1 82 ? 3.187 6.491 -5.560 1.00 80.38 82 LEU A O 1
ATOM 636 N N . PRO A 1 83 ? 3.702 4.585 -4.484 1.00 83.69 83 PRO A N 1
ATOM 637 C CA . PRO A 1 83 ? 5.079 4.539 -4.980 1.00 83.69 83 PRO A CA 1
ATOM 638 C C . PRO A 1 83 ? 5.199 4.625 -6.512 1.00 83.69 83 PRO A C 1
ATOM 640 O O . PRO A 1 83 ? 6.052 5.348 -7.015 1.00 83.69 83 PRO A O 1
ATOM 643 N N . GLY A 1 84 ? 4.296 3.994 -7.265 1.00 82.88 84 GLY A N 1
ATOM 644 C CA . GLY A 1 84 ? 4.253 4.058 -8.730 1.00 82.88 84 GLY A CA 1
ATOM 645 C C . GLY A 1 84 ? 3.812 5.411 -9.304 1.00 82.88 84 GLY A C 1
ATOM 646 O O . GLY A 1 84 ? 3.938 5.633 -10.503 1.00 82.88 84 GLY A O 1
ATOM 647 N N . MET A 1 85 ? 3.341 6.338 -8.458 1.00 79.38 85 MET A N 1
ATOM 648 C CA . MET A 1 85 ? 3.130 7.749 -8.819 1.00 79.38 85 MET A CA 1
ATOM 649 C C . MET A 1 85 ? 4.396 8.602 -8.640 1.00 79.38 85 MET A C 1
ATOM 651 O O . MET A 1 85 ? 4.416 9.763 -9.048 1.00 79.38 85 MET A O 1
ATOM 655 N N . HIS A 1 86 ? 5.405 8.068 -7.949 1.00 74.69 86 HIS A N 1
ATOM 656 C CA . HIS A 1 86 ? 6.711 8.697 -7.755 1.00 74.69 86 HIS A CA 1
ATOM 657 C C . HIS A 1 86 ? 7.769 8.134 -8.697 1.00 74.69 86 HIS A C 1
ATOM 659 O O . HIS A 1 86 ? 8.688 8.862 -9.050 1.00 74.69 86 HIS A O 1
ATOM 665 N N . TYR A 1 87 ? 7.624 6.863 -9.071 1.00 80.69 87 TYR A N 1
ATOM 666 C CA . TYR A 1 87 ? 8.503 6.163 -9.993 1.00 80.69 87 TYR A CA 1
ATOM 667 C C . TYR A 1 87 ? 7.664 5.619 -11.147 1.00 80.69 87 TYR A C 1
ATOM 669 O O . TYR A 1 87 ? 6.897 4.666 -10.981 1.00 80.69 87 TYR A O 1
ATOM 677 N N . SER A 1 88 ? 7.805 6.241 -12.310 1.00 84.00 88 SER A N 1
ATOM 678 C CA . SER A 1 88 ? 7.241 5.775 -13.575 1.00 84.00 88 SER A CA 1
ATOM 679 C C . SER A 1 88 ? 7.754 4.380 -13.936 1.00 84.00 88 SER A C 1
ATOM 681 O O . SER A 1 88 ? 8.744 3.894 -13.390 1.00 84.00 88 SER A O 1
ATOM 683 N N . VAL A 1 89 ? 7.079 3.716 -14.873 1.00 86.44 89 VAL A N 1
ATOM 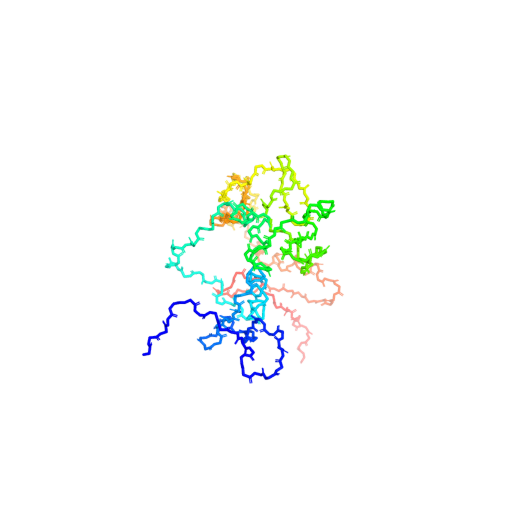684 C CA . VAL A 1 89 ? 7.458 2.364 -15.301 1.00 86.44 89 VAL A CA 1
ATOM 685 C C . VAL A 1 89 ? 8.887 2.303 -15.867 1.00 86.44 89 VAL A C 1
ATOM 687 O O . VAL A 1 89 ? 9.617 1.354 -15.585 1.00 86.44 89 VAL A O 1
ATOM 690 N N . ASP A 1 90 ? 9.330 3.350 -16.568 1.00 84.00 90 ASP A N 1
ATOM 691 C CA . ASP A 1 90 ? 10.696 3.455 -17.088 1.00 84.00 90 ASP A CA 1
ATOM 692 C C . ASP A 1 90 ? 11.714 3.683 -15.964 1.00 84.00 90 ASP A C 1
ATOM 694 O O . ASP A 1 90 ? 12.733 3.000 -15.910 1.00 84.00 90 ASP A O 1
ATOM 698 N N . GLU A 1 91 ? 11.424 4.566 -15.003 1.00 85.69 91 GLU A N 1
ATOM 699 C CA . GLU A 1 91 ? 12.297 4.789 -13.839 1.00 85.69 91 GLU A CA 1
ATOM 700 C C . GLU A 1 91 ? 12.457 3.515 -13.000 1.00 85.69 91 GLU A C 1
ATOM 702 O O . GLU A 1 91 ? 13.546 3.227 -12.502 1.00 85.69 91 GLU A O 1
ATOM 707 N N . GLN A 1 92 ? 11.404 2.704 -12.877 1.00 90.06 92 GLN A N 1
ATOM 708 C CA . GLN A 1 92 ? 11.495 1.405 -12.209 1.00 90.06 92 GLN A CA 1
ATOM 709 C C . GLN A 1 92 ? 12.430 0.447 -12.959 1.00 90.06 92 GLN A C 1
ATOM 711 O O . GLN A 1 92 ? 13.269 -0.203 -12.330 1.00 90.06 92 GLN A O 1
ATOM 716 N N . CYS A 1 93 ? 12.360 0.407 -14.293 1.00 89.50 93 CYS A N 1
ATOM 717 C CA . CYS A 1 93 ? 13.315 -0.340 -15.111 1.00 89.50 93 CYS A CA 1
ATOM 718 C C . CYS A 1 93 ? 14.750 0.168 -14.931 1.00 89.50 93 CYS A C 1
ATOM 720 O O . CYS A 1 93 ? 15.672 -0.640 -14.803 1.00 89.50 93 CYS A O 1
ATOM 722 N N . GLN A 1 94 ? 14.937 1.485 -14.836 1.00 88.88 94 GLN A N 1
ATOM 723 C CA . GLN A 1 94 ? 16.250 2.090 -14.629 1.00 88.88 94 GLN A CA 1
ATOM 724 C C . GLN A 1 94 ? 16.856 1.733 -13.270 1.00 88.88 94 GLN A C 1
ATOM 726 O O . GLN A 1 94 ? 18.050 1.447 -13.170 1.00 88.88 94 GLN A O 1
ATOM 731 N N . ILE A 1 95 ? 16.028 1.692 -12.224 1.00 87.06 95 ILE A N 1
ATOM 732 C CA . ILE A 1 95 ? 16.444 1.292 -10.876 1.00 87.06 95 ILE A CA 1
ATOM 733 C C . ILE A 1 95 ? 16.854 -0.188 -10.840 1.00 87.06 95 ILE A C 1
ATOM 735 O O . ILE A 1 95 ? 17.801 -0.542 -10.138 1.00 87.06 95 ILE A O 1
ATOM 739 N N . LEU A 1 96 ? 16.157 -1.059 -11.578 1.00 88.25 96 LEU A N 1
ATOM 740 C CA . LEU A 1 96 ? 16.378 -2.507 -11.520 1.00 88.25 96 LEU A CA 1
ATOM 741 C C . LEU A 1 96 ? 17.472 -3.022 -12.462 1.00 88.25 96 LEU A C 1
ATOM 743 O O . LEU A 1 96 ? 18.150 -3.990 -12.097 1.00 88.25 96 LEU A O 1
ATOM 747 N N . PHE A 1 97 ? 17.610 -2.419 -13.646 1.00 89.75 97 PHE A N 1
ATOM 748 C CA . PHE A 1 97 ? 18.465 -2.898 -14.739 1.00 89.75 97 PHE A CA 1
ATOM 749 C C . PHE A 1 97 ? 19.499 -1.867 -15.230 1.00 89.75 97 PHE A C 1
ATOM 751 O O . PHE A 1 97 ? 20.293 -2.184 -16.112 1.00 89.75 97 PHE A O 1
ATOM 758 N N . GLY A 1 98 ? 19.543 -0.669 -14.637 1.00 88.38 98 GLY A N 1
ATOM 759 C CA . GLY A 1 98 ? 20.483 0.401 -14.988 1.00 88.38 98 GLY A CA 1
ATOM 760 C C . GLY A 1 98 ? 19.862 1.479 -15.879 1.00 88.38 98 GLY A C 1
ATOM 761 O O . GLY A 1 98 ? 18.798 1.292 -16.455 1.00 88.38 98 GLY A O 1
ATOM 762 N N . THR A 1 99 ? 20.536 2.621 -16.018 1.00 88.38 99 THR A N 1
ATOM 763 C CA . THR A 1 99 ? 19.995 3.857 -16.626 1.00 88.38 99 THR A CA 1
ATOM 764 C C . THR A 1 99 ? 19.476 3.723 -18.059 1.00 88.38 99 THR A C 1
ATOM 766 O O . THR A 1 99 ? 18.678 4.552 -18.482 1.00 88.38 99 THR A O 1
ATOM 769 N N . ASN A 1 100 ? 19.894 2.689 -18.791 1.00 89.69 100 ASN A N 1
ATOM 770 C CA . ASN A 1 100 ? 19.476 2.434 -20.173 1.00 89.69 100 ASN A CA 1
ATOM 771 C C . ASN A 1 100 ? 18.279 1.462 -20.259 1.00 89.69 100 ASN A C 1
ATOM 773 O O . ASN A 1 100 ? 17.957 0.970 -21.339 1.00 89.69 100 ASN A O 1
ATOM 777 N N . GLY A 1 101 ? 17.648 1.139 -19.126 1.00 90.25 101 GLY A N 1
ATOM 778 C CA . GLY A 1 101 ? 16.429 0.341 -19.061 1.00 90.25 101 GLY A CA 1
ATOM 779 C C . GLY A 1 101 ? 15.177 1.177 -19.329 1.00 90.25 101 GLY A C 1
ATOM 780 O O . GLY A 1 101 ? 15.039 2.288 -18.826 1.00 90.25 101 GLY A O 1
ATOM 781 N N . SER A 1 102 ? 14.241 0.619 -20.088 1.00 92.50 102 SER A N 1
ATOM 782 C CA . SER A 1 102 ? 12.915 1.191 -20.349 1.00 92.50 102 SER A CA 1
ATOM 783 C C . SER A 1 102 ? 11.854 0.095 -20.332 1.00 92.50 102 SER A C 1
ATOM 785 O O . SER A 1 102 ? 12.184 -1.092 -20.381 1.00 92.50 102 SER A O 1
ATOM 787 N N . PHE A 1 103 ? 10.581 0.464 -20.240 1.00 92.25 103 PHE A N 1
ATOM 788 C CA . PHE A 1 103 ? 9.484 -0.490 -20.252 1.00 92.25 103 PHE A CA 1
ATOM 789 C C . PHE A 1 103 ? 9.371 -1.211 -21.601 1.00 92.25 103 PHE A C 1
ATOM 791 O O . PHE A 1 103 ? 9.332 -0.600 -22.672 1.00 92.25 103 PHE A O 1
ATOM 798 N N . CYS A 1 104 ? 9.277 -2.538 -21.541 1.00 94.38 104 CYS A N 1
ATOM 799 C CA . CYS A 1 104 ? 9.129 -3.383 -22.714 1.00 94.38 104 CYS A CA 1
ATOM 800 C C . CYS A 1 104 ? 7.680 -3.386 -23.218 1.00 94.38 104 CYS A C 1
ATOM 802 O O . CYS A 1 104 ? 6.805 -4.032 -22.639 1.00 94.38 104 CYS A O 1
ATOM 804 N N . ARG A 1 105 ? 7.441 -2.711 -24.346 1.00 89.44 105 ARG A N 1
ATOM 805 C CA . ARG A 1 105 ? 6.104 -2.596 -24.951 1.00 89.44 105 ARG A CA 1
ATOM 806 C C . ARG A 1 105 ? 5.544 -3.924 -25.462 1.00 89.44 105 ARG A C 1
ATOM 808 O O . ARG A 1 105 ? 4.340 -4.133 -25.382 1.00 89.44 105 ARG A O 1
ATOM 815 N N . ASP A 1 106 ? 6.396 -4.851 -25.895 1.00 92.00 106 ASP A N 1
ATOM 816 C CA . ASP A 1 106 ? 5.955 -6.180 -26.352 1.00 92.00 106 ASP A CA 1
ATOM 817 C C . ASP A 1 106 ? 5.238 -6.971 -25.239 1.00 92.00 106 ASP A C 1
ATOM 819 O O . ASP A 1 106 ? 4.384 -7.821 -25.500 1.00 92.00 106 ASP A O 1
ATOM 823 N N . MET A 1 107 ? 5.534 -6.645 -23.977 1.00 92.44 107 MET A N 1
ATOM 824 C CA . MET A 1 107 ? 4.969 -7.286 -22.789 1.00 92.44 107 MET A CA 1
ATOM 825 C C . MET A 1 107 ? 3.863 -6.449 -22.125 1.00 92.44 107 MET A C 1
ATOM 827 O O . MET A 1 107 ? 3.486 -6.721 -20.987 1.00 92.44 107 MET A O 1
ATOM 831 N N . GLU A 1 108 ? 3.288 -5.462 -22.824 1.00 89.50 108 GLU A N 1
ATOM 832 C CA . GLU A 1 108 ? 2.212 -4.601 -22.301 1.00 89.50 108 GLU A CA 1
ATOM 833 C C . GLU A 1 108 ? 0.975 -5.391 -21.839 1.00 89.50 108 GLU A C 1
ATOM 835 O O . GLU A 1 108 ? 0.334 -5.033 -20.854 1.00 89.50 108 GLU A O 1
ATOM 840 N N . HIS A 1 109 ? 0.684 -6.530 -22.472 1.00 90.06 109 HIS A N 1
ATOM 841 C CA . HIS A 1 109 ? -0.406 -7.428 -22.076 1.00 90.06 109 HIS A CA 1
ATOM 842 C C . HIS A 1 109 ? -0.224 -8.061 -20.680 1.00 90.06 109 HIS A C 1
ATOM 844 O O . HIS A 1 109 ? -1.190 -8.560 -20.106 1.00 90.06 109 HIS A O 1
ATOM 850 N N . LEU A 1 110 ? 0.994 -8.026 -20.127 1.00 92.69 110 LEU A N 1
ATOM 851 C CA . LEU A 1 110 ? 1.337 -8.487 -18.777 1.00 92.69 110 LEU A CA 1
ATOM 852 C C . LEU A 1 110 ? 1.543 -7.324 -17.795 1.00 92.69 110 LEU A C 1
ATOM 854 O O . LEU A 1 110 ? 1.998 -7.546 -16.667 1.00 92.69 110 LEU A O 1
ATOM 858 N N . MET A 1 111 ? 1.200 -6.093 -18.190 1.00 91.56 111 MET A N 1
ATOM 859 C CA . MET A 1 111 ? 1.268 -4.920 -17.322 1.00 91.56 111 MET A CA 1
ATOM 860 C C . MET A 1 111 ? 0.557 -5.183 -15.985 1.00 91.56 111 MET A C 1
ATOM 862 O O . MET A 1 111 ? -0.479 -5.841 -15.925 1.00 91.56 111 MET A O 1
ATOM 866 N N . CYS A 1 112 ? 1.132 -4.668 -14.900 1.00 92.88 112 CYS A N 1
ATOM 867 C CA . CYS A 1 112 ? 0.745 -4.915 -13.506 1.00 92.88 112 CYS A CA 1
ATOM 868 C C . CYS A 1 112 ? 1.026 -6.323 -12.962 1.00 92.88 112 CYS A C 1
ATOM 870 O O . CYS A 1 112 ? 1.244 -6.430 -11.762 1.00 92.88 112 CYS A O 1
ATOM 872 N N . THR A 1 113 ? 1.109 -7.370 -13.790 1.00 93.31 113 THR A N 1
ATOM 873 C CA . THR A 1 113 ? 1.452 -8.727 -13.313 1.00 93.31 113 THR A CA 1
ATOM 874 C C . THR A 1 113 ? 2.959 -8.948 -13.192 1.00 93.31 113 THR A C 1
ATOM 876 O O . THR A 1 113 ? 3.411 -9.665 -12.305 1.00 93.31 113 THR A O 1
ATOM 879 N N . GLY A 1 114 ? 3.742 -8.297 -14.054 1.00 92.94 114 GLY A N 1
ATOM 880 C CA . GLY A 1 114 ? 5.198 -8.351 -14.039 1.00 92.94 114 GLY A CA 1
ATOM 881 C C . GLY A 1 114 ? 5.796 -7.125 -14.717 1.00 92.94 114 GLY A C 1
ATOM 882 O O . GLY A 1 114 ? 5.286 -6.652 -15.733 1.00 92.94 114 GLY A O 1
ATOM 883 N N . LEU A 1 115 ? 6.875 -6.593 -14.149 1.00 92.38 115 LEU A N 1
ATOM 884 C CA . LEU A 1 115 ? 7.638 -5.505 -14.740 1.00 92.38 115 LEU A CA 1
ATOM 885 C C . LEU A 1 115 ? 8.657 -6.089 -15.725 1.00 92.38 115 LEU A C 1
ATOM 887 O O . LEU A 1 115 ? 9.620 -6.758 -15.336 1.00 92.38 115 LEU A O 1
ATOM 891 N N . TRP A 1 116 ? 8.417 -5.842 -17.009 1.00 95.00 116 TRP A N 1
ATOM 892 C CA . TRP A 1 116 ? 9.277 -6.261 -18.111 1.00 95.00 116 TRP A CA 1
ATOM 893 C C . TRP A 1 116 ? 10.007 -5.053 -18.681 1.00 95.00 116 TRP A C 1
ATOM 895 O O . TRP A 1 116 ? 9.385 -4.061 -19.059 1.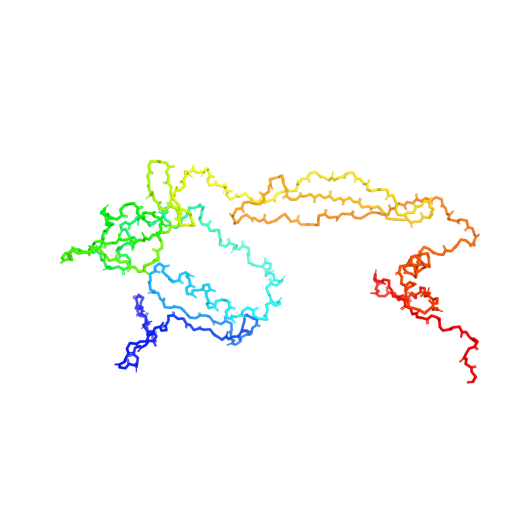00 95.00 116 TRP A O 1
ATOM 905 N N . CYS A 1 117 ? 11.327 -5.153 -18.761 1.00 94.56 117 CYS A N 1
ATOM 906 C CA . CYS A 1 117 ? 12.201 -4.062 -19.155 1.00 94.56 117 CYS A CA 1
ATOM 907 C C . CYS A 1 117 ? 13.047 -4.457 -20.363 1.00 94.56 117 CYS A C 1
ATOM 909 O O . CYS A 1 117 ? 13.559 -5.574 -20.436 1.00 94.56 117 CYS A O 1
ATOM 911 N N . LEU A 1 118 ? 13.220 -3.527 -21.292 1.00 95.25 118 LEU A N 1
ATOM 912 C CA . LEU A 1 118 ? 14.174 -3.618 -22.385 1.00 95.25 118 LEU A CA 1
ATOM 913 C C . LEU A 1 118 ? 15.367 -2.722 -22.048 1.00 95.25 118 LEU A C 1
ATOM 915 O O . LEU A 1 118 ? 15.190 -1.534 -21.771 1.00 95.25 118 LEU A O 1
ATOM 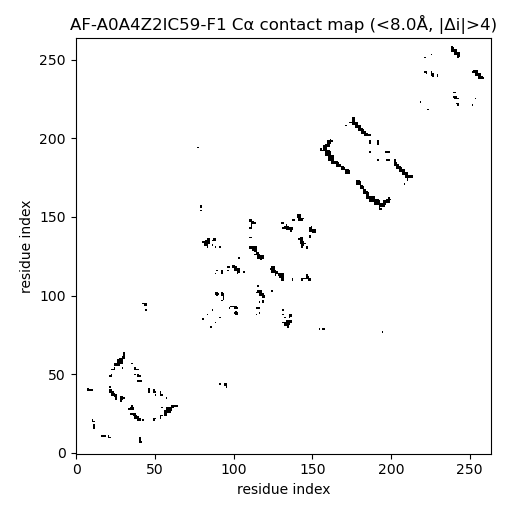919 N N . VAL A 1 119 ? 16.569 -3.293 -22.049 1.00 94.81 119 VAL A N 1
ATOM 920 C CA . VAL A 1 119 ? 17.815 -2.537 -21.885 1.00 94.81 119 VAL A CA 1
ATOM 921 C C . VAL A 1 119 ? 18.446 -2.369 -23.258 1.00 94.81 119 VAL A C 1
ATOM 923 O O . VAL A 1 119 ? 18.457 -3.298 -24.065 1.00 94.81 119 VAL A O 1
ATOM 926 N N . GLU A 1 120 ? 18.957 -1.176 -23.535 1.00 90.44 120 GLU A N 1
ATOM 927 C CA . GLU A 1 120 ? 19.652 -0.883 -24.786 1.00 90.44 120 GLU A CA 1
ATOM 928 C C . GLU A 1 120 ? 20.773 -1.904 -25.065 1.00 90.44 120 GLU A C 1
ATOM 930 O O . GLU A 1 120 ? 21.664 -2.114 -24.242 1.00 90.44 120 GLU A O 1
ATOM 935 N N . GLY A 1 121 ? 20.717 -2.547 -26.235 1.00 87.88 121 GLY A N 1
ATOM 936 C CA . GLY A 1 121 ? 21.666 -3.585 -26.650 1.00 87.88 121 GLY A CA 1
ATOM 937 C C . GLY A 1 121 ? 21.209 -5.023 -26.386 1.00 87.88 121 GLY A C 1
ATOM 938 O O . GLY A 1 121 ? 21.789 -5.946 -26.957 1.00 87.88 121 GLY A O 1
ATOM 939 N N . ASP A 1 122 ? 20.152 -5.236 -25.599 1.00 91.12 122 ASP A N 1
ATOM 940 C CA . ASP A 1 122 ? 19.534 -6.552 -25.459 1.00 91.12 122 ASP A CA 1
ATOM 941 C C . ASP A 1 122 ? 18.490 -6.802 -26.554 1.00 91.12 122 ASP A C 1
ATOM 943 O O . ASP A 1 122 ? 17.689 -5.934 -26.897 1.00 91.12 122 ASP A O 1
ATOM 947 N N . ALA A 1 123 ? 18.461 -8.030 -27.074 1.00 88.06 123 ALA A N 1
ATOM 948 C CA . ALA A 1 123 ? 17.473 -8.455 -28.068 1.00 88.06 123 ALA A CA 1
ATOM 949 C C . ALA A 1 123 ? 16.132 -8.899 -27.452 1.00 88.06 123 ALA A C 1
ATOM 951 O O . ALA A 1 123 ? 15.167 -9.113 -28.179 1.00 88.06 123 ALA A O 1
ATOM 952 N N . ALA A 1 124 ? 16.077 -9.090 -26.131 1.00 93.38 124 ALA A N 1
ATOM 953 C CA . ALA A 1 124 ? 14.919 -9.636 -25.434 1.00 93.38 124 ALA A CA 1
ATOM 954 C C . ALA A 1 124 ? 14.652 -8.897 -24.123 1.00 93.38 124 ALA A C 1
ATOM 956 O O . ALA A 1 124 ? 15.575 -8.452 -23.436 1.00 93.38 124 ALA A O 1
ATOM 957 N N . CYS A 1 125 ? 13.375 -8.823 -23.758 1.00 94.19 125 CYS A N 1
ATOM 958 C CA . CYS A 1 125 ? 12.946 -8.194 -22.520 1.00 94.19 125 CYS A CA 1
ATOM 959 C C . CYS A 1 125 ? 13.313 -9.042 -21.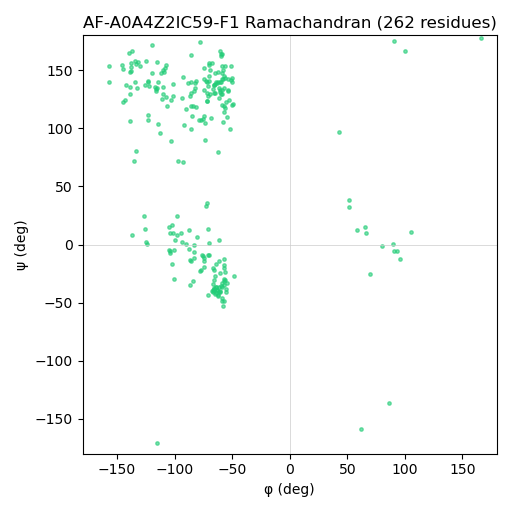298 1.00 94.19 125 CYS A C 1
ATOM 961 O O . CYS A 1 125 ? 13.185 -10.267 -21.294 1.00 94.19 125 CYS A O 1
ATOM 963 N N . LYS A 1 126 ? 13.760 -8.364 -20.243 1.00 93.00 126 LYS A N 1
ATOM 964 C CA . LYS A 1 126 ? 14.198 -8.941 -18.970 1.00 93.00 126 LYS A CA 1
ATOM 965 C C . LYS A 1 126 ? 13.192 -8.606 -17.872 1.00 93.00 126 LYS A C 1
ATOM 967 O O . LYS A 1 126 ? 12.541 -7.565 -17.906 1.00 93.00 126 LYS A O 1
ATOM 972 N N . THR A 1 127 ? 13.075 -9.476 -16.876 1.00 90.88 127 THR A N 1
ATOM 973 C CA . THR A 1 127 ? 12.215 -9.265 -15.704 1.00 90.88 127 THR A CA 1
ATOM 974 C C . THR A 1 127 ? 12.850 -9.879 -14.459 1.00 90.88 127 THR A C 1
ATOM 976 O O . THR A 1 127 ? 13.641 -10.817 -14.564 1.00 90.88 127 THR A O 1
ATOM 979 N N . LYS A 1 128 ? 12.502 -9.352 -13.281 1.00 86.06 128 LYS A N 1
ATOM 980 C CA . LYS A 1 128 ? 12.798 -9.974 -11.979 1.00 86.06 128 LYS A CA 1
ATOM 981 C C . LYS A 1 128 ? 11.581 -10.691 -11.378 1.00 86.06 128 LYS A C 1
ATOM 983 O O . LYS A 1 128 ? 11.651 -11.126 -10.240 1.00 86.06 128 LYS A O 1
ATOM 988 N N . LEU A 1 129 ? 10.501 -10.849 -12.158 1.00 80.44 129 LEU A N 1
ATOM 989 C CA . LEU A 1 129 ? 9.215 -11.446 -11.756 1.00 80.44 129 LEU A CA 1
ATOM 990 C C . LEU A 1 129 ? 8.426 -10.645 -10.708 1.00 80.44 129 LEU A C 1
ATOM 992 O O . LEU A 1 129 ? 7.408 -11.123 -10.216 1.00 80.44 129 LEU A O 1
ATOM 996 N N . ASP A 1 130 ? 8.849 -9.417 -10.412 1.00 85.94 130 ASP A N 1
ATOM 997 C CA . ASP A 1 130 ? 8.107 -8.499 -9.556 1.00 85.94 130 ASP A CA 1
ATOM 998 C C . ASP A 1 130 ? 7.118 -7.668 -10.391 1.00 85.94 130 ASP A C 1
ATOM 1000 O O . ASP A 1 130 ? 7.473 -7.220 -11.490 1.00 85.94 130 ASP A O 1
ATOM 1004 N N . PRO A 1 131 ? 5.886 -7.432 -9.909 1.00 92.19 131 PRO A N 1
ATOM 1005 C CA . PRO A 1 131 ? 4.964 -6.504 -10.549 1.00 92.19 131 PRO A CA 1
ATOM 1006 C C . PRO A 1 131 ? 5.474 -5.053 -10.439 1.00 92.19 131 PRO A C 1
ATOM 1008 O O . PRO A 1 131 ? 6.221 -4.726 -9.512 1.00 92.19 131 PRO A O 1
ATOM 1011 N N . PRO A 1 132 ? 5.051 -4.150 -11.343 1.00 91.94 132 PRO A N 1
ATOM 1012 C CA . PRO A 1 132 ? 5.260 -2.717 -11.173 1.00 91.94 132 PRO A CA 1
ATOM 1013 C C . PRO A 1 132 ? 4.672 -2.218 -9.848 1.00 91.94 132 PRO A C 1
ATOM 1015 O O . PRO A 1 132 ? 3.703 -2.777 -9.327 1.00 91.94 132 PRO A O 1
ATOM 1018 N N . LEU A 1 133 ? 5.232 -1.129 -9.324 1.00 90.81 133 LEU A N 1
ATOM 1019 C CA . LEU A 1 133 ? 4.755 -0.520 -8.085 1.00 90.81 133 LEU A CA 1
ATOM 1020 C C . LEU A 1 133 ? 3.270 -0.127 -8.159 1.00 90.81 133 LEU A C 1
ATOM 1022 O O . LEU A 1 133 ? 2.775 0.377 -9.169 1.00 90.81 133 LEU A O 1
ATOM 1026 N N . ASP A 1 134 ? 2.570 -0.258 -7.032 1.00 90.56 134 ASP A N 1
ATOM 1027 C CA . ASP A 1 134 ? 1.209 0.260 -6.902 1.00 90.56 134 ASP A CA 1
ATOM 1028 C C . ASP A 1 134 ? 1.168 1.752 -7.270 1.00 90.56 134 ASP A C 1
ATOM 1030 O O . ASP A 1 134 ? 1.975 2.551 -6.788 1.00 90.56 134 ASP A O 1
ATOM 1034 N N . GLY A 1 135 ? 0.212 2.140 -8.114 1.00 86.38 135 GLY A N 1
ATOM 1035 C CA . GLY A 1 135 ? 0.068 3.494 -8.648 1.00 86.38 135 GLY A CA 1
ATOM 1036 C C . GLY A 1 135 ? 0.744 3.744 -9.998 1.00 86.38 135 GLY A C 1
ATOM 1037 O O . GLY A 1 135 ? 0.547 4.827 -10.544 1.00 86.38 135 GLY A O 1
ATOM 1038 N N . THR A 1 136 ? 1.495 2.783 -10.549 1.00 89.75 136 THR A N 1
ATOM 1039 C CA . THR A 1 136 ? 2.073 2.885 -11.901 1.00 89.75 136 THR A CA 1
ATOM 1040 C C . THR A 1 136 ? 0.983 2.901 -12.958 1.00 89.75 136 THR A C 1
ATOM 1042 O O . THR A 1 136 ? 0.026 2.137 -12.877 1.00 89.75 136 THR A O 1
ATOM 1045 N N . GLU A 1 137 ? 1.108 3.772 -13.953 1.00 85.25 137 GLU A N 1
ATOM 1046 C CA . GLU A 1 137 ? 0.109 3.895 -15.011 1.00 85.25 137 GLU A CA 1
ATOM 1047 C C . GLU A 1 137 ? 0.109 2.662 -15.922 1.00 85.25 137 GLU A C 1
ATOM 1049 O O . GLU A 1 137 ? 1.153 2.236 -16.408 1.00 85.25 137 GLU A O 1
ATOM 1054 N N . CYS A 1 138 ? -1.076 2.095 -16.151 1.00 91.31 138 CYS A N 1
ATOM 1055 C CA . CYS A 1 138 ? -1.277 0.919 -17.009 1.00 91.31 138 CYS A CA 1
ATOM 1056 C C . CYS A 1 138 ? -2.303 1.160 -18.127 1.00 91.31 138 CYS A C 1
ATOM 1058 O O . CYS A 1 138 ? -2.646 0.247 -18.870 1.00 91.31 138 CYS A O 1
ATOM 1060 N N . GLY A 1 139 ? -2.840 2.378 -18.228 1.00 86.75 139 GLY A N 1
ATOM 1061 C CA . GLY A 1 139 ? -3.816 2.765 -19.240 1.00 86.75 139 GLY A CA 1
ATOM 1062 C C . GLY A 1 139 ? -4.499 4.089 -18.902 1.00 86.75 139 GLY A C 1
ATOM 1063 O O . GLY A 1 139 ? -4.262 4.680 -17.845 1.00 86.75 139 GLY A O 1
ATOM 1064 N N . THR A 1 140 ? -5.377 4.553 -19.792 1.00 87.12 140 THR A N 1
ATOM 1065 C CA . THR A 1 140 ? -6.156 5.783 -19.587 1.00 87.12 140 THR A CA 1
ATOM 1066 C C . THR A 1 140 ? -7.002 5.670 -18.321 1.00 87.12 140 THR A C 1
ATOM 1068 O O . THR A 1 140 ? -7.814 4.756 -18.197 1.00 87.12 140 THR A O 1
ATOM 1071 N N . ASP A 1 141 ? -6.779 6.578 -17.371 1.00 84.12 141 ASP A N 1
ATOM 1072 C CA . ASP A 1 141 ? -7.418 6.587 -16.050 1.00 84.12 141 ASP A CA 1
ATOM 1073 C C . ASP A 1 141 ? -7.326 5.265 -15.271 1.00 84.12 141 ASP A C 1
ATOM 1075 O O . ASP A 1 141 ? -8.207 4.934 -14.475 1.00 84.12 141 ASP A O 1
ATOM 1079 N N . LYS A 1 142 ? -6.229 4.518 -15.450 1.00 88.56 142 LYS A N 1
ATOM 1080 C CA . LYS A 1 142 ? -5.950 3.274 -14.719 1.00 88.56 142 LYS A CA 1
ATOM 1081 C C . LYS A 1 142 ? -4.546 3.258 -14.119 1.00 88.56 142 LYS A C 1
ATOM 1083 O O . LYS A 1 142 ? -3.637 3.917 -14.622 1.00 88.56 142 LYS A O 1
ATOM 1088 N N . TRP A 1 143 ? -4.374 2.500 -13.041 1.00 90.94 143 TRP A N 1
ATOM 1089 C CA . TRP A 1 143 ? -3.069 2.206 -12.447 1.00 90.94 143 TRP A CA 1
ATOM 1090 C C . TRP A 1 143 ? -2.950 0.736 -12.041 1.00 90.94 143 TRP A C 1
ATOM 1092 O O . TRP A 1 143 ? -3.952 0.025 -11.938 1.00 90.94 143 TRP A O 1
ATOM 1102 N N . CYS A 1 144 ? -1.733 0.294 -11.758 1.00 91.31 144 CYS A N 1
ATOM 1103 C CA . CYS A 1 144 ? -1.486 -0.986 -11.118 1.00 91.31 144 CYS A CA 1
ATOM 1104 C C . CYS A 1 144 ? -1.837 -0.919 -9.630 1.00 91.31 144 CYS A C 1
ATOM 1106 O O . CYS A 1 144 ? -1.461 0.027 -8.932 1.00 91.31 144 CYS A O 1
ATOM 1108 N N . ARG A 1 145 ? -2.568 -1.919 -9.139 1.00 91.81 145 ARG A N 1
ATOM 1109 C CA . ARG A 1 145 ? -2.809 -2.141 -7.712 1.00 91.81 145 ARG A CA 1
ATOM 1110 C C . ARG A 1 145 ? -2.872 -3.637 -7.441 1.00 91.81 145 ARG A C 1
ATOM 1112 O O . ARG A 1 145 ? -3.713 -4.314 -8.022 1.00 91.81 145 ARG A O 1
ATOM 1119 N N . ALA A 1 146 ? -2.021 -4.131 -6.543 1.00 88.94 146 ALA A N 1
ATOM 1120 C CA . ALA A 1 146 ? -2.002 -5.535 -6.120 1.00 88.94 146 ALA A CA 1
ATOM 1121 C C . ALA A 1 146 ? -1.943 -6.542 -7.292 1.00 88.94 146 ALA A C 1
ATOM 1123 O O . ALA A 1 146 ? -2.586 -7.587 -7.253 1.00 88.94 146 ALA A O 1
ATOM 1124 N N . GLY A 1 147 ? -1.176 -6.221 -8.338 1.00 91.31 147 GLY A N 1
ATOM 1125 C CA . GLY A 1 147 ? -1.004 -7.089 -9.507 1.00 91.31 147 GLY A CA 1
ATOM 1126 C C . GLY A 1 147 ? -1.998 -6.862 -10.653 1.00 91.31 147 GLY A C 1
ATOM 1127 O O . GLY A 1 147 ? -1.841 -7.457 -11.715 1.00 91.31 147 GLY A O 1
ATOM 1128 N N . GLU A 1 148 ? -3.000 -5.994 -10.481 1.00 93.56 148 GLU A N 1
ATOM 1129 C CA . GLU A 1 148 ? -4.069 -5.779 -11.465 1.00 93.56 148 GLU A CA 1
ATOM 1130 C C . GLU A 1 148 ? -4.122 -4.330 -11.969 1.00 93.56 148 GLU A C 1
ATOM 1132 O O . GLU A 1 148 ? -3.845 -3.385 -11.226 1.00 93.56 148 GLU A O 1
ATOM 1137 N N . CYS A 1 149 ? -4.523 -4.141 -13.232 1.00 92.75 149 CYS A N 1
ATOM 1138 C CA . CYS A 1 149 ? -4.761 -2.818 -13.812 1.00 92.75 149 CYS A CA 1
ATOM 1139 C C . CYS A 1 149 ? -6.190 -2.350 -13.502 1.00 92.75 149 CYS A C 1
ATOM 1141 O O . CYS A 1 149 ? -7.155 -2.743 -14.163 1.00 92.75 149 CYS A O 1
ATOM 1143 N N . VAL A 1 150 ? -6.332 -1.498 -12.489 1.00 91.12 150 VAL A N 1
ATOM 1144 C CA . VAL A 1 150 ? -7.628 -1.025 -11.985 1.00 91.12 150 VAL A CA 1
ATOM 1145 C C . VAL A 1 150 ? -7.867 0.435 -12.355 1.00 91.12 150 VAL A C 1
ATOM 1147 O O . VAL A 1 150 ? -6.928 1.221 -12.480 1.00 91.12 150 VAL A O 1
ATOM 1150 N N . SER A 1 151 ? -9.134 0.828 -12.496 1.00 90.69 151 SER A N 1
ATOM 1151 C CA . SER A 1 151 ? -9.503 2.240 -12.652 1.00 90.69 151 SER A CA 1
ATOM 1152 C C . SER A 1 151 ? -8.967 3.068 -11.486 1.00 90.69 151 SER A C 1
ATOM 1154 O O . SER A 1 151 ? -8.979 2.605 -10.341 1.00 90.69 151 SER A O 1
ATOM 1156 N N . LYS A 1 152 ? -8.528 4.300 -11.772 1.00 80.81 152 LYS A N 1
ATOM 1157 C CA . LYS A 1 152 ? -8.139 5.310 -10.781 1.00 80.81 152 LYS A CA 1
ATOM 1158 C C . LYS A 1 152 ? -9.371 5.648 -9.931 1.00 80.81 152 LYS A C 1
ATOM 1160 O O . LYS A 1 152 ? -10.066 6.632 -10.151 1.00 80.81 152 LYS A O 1
ATOM 1165 N N . THR A 1 153 ? -9.686 4.796 -8.957 1.00 66.81 153 THR A N 1
ATOM 1166 C CA . THR A 1 153 ? -10.598 5.135 -7.864 1.00 66.81 153 THR A CA 1
ATOM 1167 C C . THR A 1 153 ? -10.002 6.348 -7.161 1.00 66.81 153 THR A C 1
ATOM 1169 O O . THR A 1 153 ? -8.775 6.348 -6.991 1.00 66.81 153 THR A O 1
ATOM 1172 N N . PRO A 1 154 ? -10.794 7.329 -6.693 1.00 60.59 154 PRO A N 1
ATOM 1173 C CA . PRO A 1 154 ? -10.249 8.344 -5.807 1.00 60.59 154 PRO A CA 1
ATOM 1174 C C . PRO A 1 154 ? -9.484 7.615 -4.703 1.00 60.59 154 PRO A C 1
ATOM 1176 O O . PRO A 1 154 ? -10.050 6.740 -4.043 1.00 60.59 154 PRO A O 1
ATOM 1179 N N . ILE A 1 155 ? -8.179 7.891 -4.573 1.00 57.66 155 ILE A N 1
ATOM 1180 C CA . ILE A 1 155 ? -7.403 7.439 -3.414 1.00 57.66 155 ILE A CA 1
ATOM 1181 C C . ILE A 1 155 ? -8.257 7.886 -2.232 1.00 57.66 155 ILE A C 1
ATOM 1183 O O . ILE A 1 155 ? -8.540 9.089 -2.181 1.00 57.66 155 ILE A O 1
ATOM 1187 N N . PRO A 1 156 ? -8.745 6.990 -1.349 1.00 52.41 156 PRO A N 1
ATOM 1188 C CA . PRO A 1 156 ? -9.382 7.448 -0.132 1.00 52.41 156 PRO A CA 1
ATOM 1189 C C . PRO A 1 156 ? -8.341 8.354 0.497 1.00 52.41 156 PRO A C 1
ATOM 1191 O O . PRO A 1 156 ? -7.246 7.899 0.836 1.00 52.41 156 PRO A O 1
ATOM 1194 N N . GLN A 1 157 ? -8.618 9.658 0.487 1.00 56.84 157 GLN A N 1
ATOM 1195 C CA . GLN A 1 157 ? -7.709 10.659 1.013 1.00 56.84 157 GLN A CA 1
ATOM 1196 C C . GLN A 1 157 ? -7.331 10.200 2.424 1.00 56.84 157 GLN A C 1
ATOM 1198 O O . GLN A 1 157 ? -8.099 9.463 3.040 1.00 56.84 157 GLN A O 1
ATOM 1203 N N . HIS A 1 158 ? -6.163 10.578 2.940 1.00 57.59 158 HIS A N 1
ATOM 1204 C CA . HIS A 1 158 ? -5.830 10.294 4.335 1.00 57.59 158 HIS A CA 1
ATOM 1205 C C . HIS A 1 158 ? -6.976 10.799 5.233 1.00 57.59 158 HIS A C 1
ATOM 1207 O O . HIS A 1 158 ? -7.094 11.996 5.506 1.00 57.59 158 HIS A O 1
ATOM 1213 N N . VAL A 1 159 ? -7.841 9.877 5.644 1.00 67.81 159 VAL A N 1
ATOM 1214 C CA . VAL A 1 159 ? -9.059 10.138 6.396 1.00 67.81 159 VAL A CA 1
ATOM 1215 C C . VAL A 1 159 ? -8.829 9.482 7.738 1.00 67.81 159 VAL A C 1
ATOM 1217 O O . VAL A 1 159 ? -8.845 8.256 7.862 1.00 67.81 159 VAL A O 1
ATOM 1220 N N . ASP A 1 160 ? -8.530 10.319 8.727 1.00 74.38 160 ASP A N 1
ATOM 1221 C CA . ASP A 1 160 ? -8.571 9.890 10.115 1.00 74.38 160 ASP A CA 1
ATOM 1222 C C . ASP A 1 160 ? -9.999 9.441 10.425 1.00 74.38 160 ASP A C 1
ATOM 1224 O O . ASP A 1 160 ? -10.961 10.130 10.077 1.00 74.38 160 ASP A O 1
ATOM 1228 N N . GLY A 1 161 ? -10.129 8.280 11.061 1.00 73.50 161 GLY A N 1
ATOM 1229 C CA . GLY A 1 161 ? -11.422 7.799 11.501 1.00 73.50 161 GLY A CA 1
ATOM 1230 C C . GLY A 1 161 ? -11.984 8.708 12.583 1.00 73.50 161 GLY A C 1
ATOM 1231 O O . GLY A 1 161 ? -11.268 9.085 13.518 1.00 73.50 161 GLY A O 1
ATOM 1232 N N . ASP A 1 162 ? -13.272 9.011 12.482 1.00 75.12 162 ASP A N 1
ATOM 1233 C CA . ASP A 1 162 ? -14.001 9.706 13.534 1.00 75.12 162 ASP A CA 1
ATOM 1234 C C . ASP A 1 162 ? -15.235 8.909 13.968 1.00 75.12 162 ASP A C 1
ATOM 1236 O O . ASP A 1 162 ? -15.718 7.979 13.308 1.00 75.12 162 ASP A O 1
ATOM 1240 N N . TRP A 1 163 ? -15.672 9.206 15.183 1.00 80.31 163 TRP A N 1
ATOM 1241 C CA . TRP A 1 163 ? -16.734 8.483 15.840 1.00 80.31 163 TRP A CA 1
ATOM 1242 C C . TRP A 1 163 ? -18.079 8.769 15.184 1.00 80.31 163 TRP A C 1
ATOM 1244 O O . TRP A 1 163 ? -18.538 9.909 15.125 1.00 80.31 163 TRP A O 1
ATOM 1254 N N . GLY A 1 164 ? -18.776 7.696 14.828 1.00 71.44 164 GLY A N 1
ATOM 1255 C CA . GLY A 1 164 ? -20.214 7.723 14.642 1.00 71.44 164 GLY A CA 1
ATOM 1256 C C . GLY A 1 164 ? -20.938 8.126 15.927 1.00 71.44 164 GLY A C 1
ATOM 1257 O O . GLY A 1 164 ? -20.381 8.146 17.035 1.00 71.44 164 GLY A O 1
ATOM 1258 N N . SER A 1 165 ? -22.220 8.452 15.786 1.00 75.88 165 SER A N 1
ATOM 1259 C CA . SER A 1 165 ? -23.061 8.793 16.929 1.00 75.88 165 SER A CA 1
ATOM 1260 C C . SER A 1 165 ? -23.125 7.644 17.939 1.00 75.88 165 SER A C 1
ATOM 1262 O O . SER A 1 165 ? -23.086 6.462 17.593 1.00 75.88 165 SER A O 1
ATOM 1264 N N . TRP A 1 166 ? -23.243 8.001 19.216 1.00 87.00 166 TRP A N 1
ATOM 1265 C CA . TRP A 1 166 ? -23.516 7.022 20.258 1.00 87.00 166 TRP A CA 1
ATOM 1266 C C . TRP A 1 166 ? -24.851 6.322 20.012 1.00 87.00 166 TRP A C 1
ATOM 1268 O O . TRP A 1 166 ? -25.846 6.961 19.673 1.00 87.00 166 TRP A O 1
ATOM 1278 N N . SER A 1 167 ? -24.883 5.016 20.265 1.00 82.88 167 SER A N 1
ATOM 1279 C CA . SER A 1 167 ? -26.124 4.270 20.394 1.00 82.88 167 SER A CA 1
ATOM 1280 C C . SER A 1 167 ? -26.968 4.835 21.535 1.00 82.88 167 SER A C 1
ATOM 1282 O O . SER A 1 167 ? -26.469 5.510 22.446 1.00 82.88 167 SER A O 1
ATOM 1284 N N . GLN A 1 168 ? -28.248 4.470 21.541 1.00 90.69 168 GLN A N 1
ATOM 1285 C CA . GLN A 1 168 ? -29.053 4.606 22.748 1.00 90.69 168 GLN A CA 1
ATOM 1286 C C . GLN A 1 168 ? -28.424 3.804 23.897 1.00 90.69 168 GLN A C 1
ATOM 1288 O O . GLN A 1 168 ? -27.688 2.833 23.673 1.00 90.69 168 GLN A O 1
ATOM 1293 N N . TRP A 1 169 ? -28.691 4.244 25.125 1.00 93.00 169 TRP A N 1
ATOM 1294 C CA . TRP A 1 169 ? -28.303 3.506 26.320 1.00 93.00 169 TRP A CA 1
ATOM 1295 C C . TRP A 1 169 ? -29.016 2.155 26.357 1.00 93.00 169 TRP A C 1
ATOM 1297 O O . TRP A 1 169 ? -30.201 2.060 26.044 1.00 93.00 169 TRP A O 1
ATOM 1307 N N . SER A 1 170 ? -28.290 1.113 26.754 1.00 90.56 170 SER A N 1
ATOM 1308 C CA . SER A 1 170 ? -28.873 -0.185 27.058 1.00 90.56 170 SER A CA 1
ATOM 1309 C C . SER A 1 170 ? -29.883 -0.054 28.195 1.00 90.56 170 SER A C 1
ATOM 1311 O O . SER A 1 170 ? -29.829 0.878 29.001 1.00 90.56 170 SER A O 1
ATOM 1313 N N . MET A 1 171 ? -30.747 -1.057 28.338 1.00 91.56 171 MET A N 1
ATOM 1314 C CA . MET A 1 171 ? -31.486 -1.216 29.587 1.00 91.56 171 MET A CA 1
ATOM 1315 C C . MET A 1 171 ? -30.504 -1.357 30.757 1.00 91.56 171 MET A C 1
ATOM 1317 O O . MET A 1 171 ? -29.381 -1.853 30.590 1.00 91.56 171 MET A O 1
ATOM 1321 N N . CYS A 1 172 ? -30.922 -0.902 31.937 1.00 91.94 172 CYS A N 1
ATOM 1322 C CA . CYS A 1 172 ? -30.136 -1.089 33.145 1.00 91.94 172 CYS A CA 1
ATOM 1323 C C . CYS A 1 172 ? -29.980 -2.582 33.439 1.00 91.94 172 CYS A C 1
ATOM 1325 O O . CYS A 1 172 ? -30.936 -3.348 33.320 1.00 91.94 172 CYS A O 1
ATOM 1327 N N . SER A 1 173 ? -28.791 -2.995 33.880 1.00 86.38 173 SER A N 1
ATOM 1328 C CA . SER A 1 173 ? -28.537 -4.382 34.283 1.00 86.38 173 SER A CA 1
ATOM 1329 C C . SER A 1 173 ? -29.396 -4.853 35.464 1.00 86.38 173 SER A C 1
ATOM 1331 O O . SER A 1 173 ? -29.451 -6.051 35.741 1.00 86.38 173 SER A O 1
ATOM 1333 N N . ARG A 1 174 ? -30.044 -3.922 36.179 1.00 83.25 174 ARG A N 1
ATOM 1334 C CA . ARG A 1 174 ? -30.879 -4.181 37.352 1.00 83.25 174 ARG A CA 1
ATOM 1335 C C . ARG A 1 174 ? -32.151 -3.348 37.314 1.00 83.25 174 ARG A C 1
ATOM 1337 O O . ARG A 1 174 ? -32.171 -2.250 36.774 1.00 83.25 174 ARG A O 1
ATOM 1344 N N . THR A 1 175 ? -33.185 -3.868 37.962 1.00 87.94 175 THR A N 1
ATOM 1345 C CA . THR A 1 175 ? -34.475 -3.193 38.169 1.00 87.94 175 THR A CA 1
ATOM 1346 C C . THR A 1 175 ? -34.648 -2.660 39.597 1.00 87.94 175 THR A C 1
ATOM 1348 O O . THR A 1 175 ? -35.632 -1.987 39.883 1.00 87.94 175 THR A O 1
ATOM 1351 N N . CYS A 1 176 ? -33.705 -2.955 40.500 1.00 87.62 176 CYS A N 1
ATOM 1352 C CA . CYS A 1 176 ? -33.648 -2.445 41.870 1.00 87.62 176 CYS A CA 1
ATOM 1353 C C . CYS A 1 176 ? -32.192 -2.220 42.306 1.00 87.62 176 CYS A C 1
ATOM 1355 O O . CYS A 1 176 ? -31.274 -2.927 41.864 1.00 87.62 176 CYS A O 1
ATOM 1357 N N . GLY A 1 177 ? -31.990 -1.262 43.209 1.00 87.19 177 GLY A N 1
ATOM 1358 C CA . GLY A 1 177 ? -30.677 -0.805 43.654 1.00 87.19 177 GLY A CA 1
ATOM 1359 C C . GLY A 1 177 ? -29.844 -0.195 42.523 1.00 87.19 177 GLY A C 1
ATOM 1360 O O . GLY A 1 177 ? -30.371 0.225 41.494 1.00 87.19 177 GLY A O 1
ATOM 1361 N N . THR A 1 178 ? -28.525 -0.160 42.712 1.00 87.94 178 THR A N 1
ATOM 1362 C CA . THR A 1 178 ? -27.584 0.385 41.723 1.00 87.94 178 THR A CA 1
ATOM 1363 C C . THR A 1 178 ? -27.187 -0.679 40.700 1.00 87.94 178 THR A C 1
ATOM 1365 O O . THR A 1 178 ? -26.613 -1.715 41.059 1.00 87.94 178 THR A O 1
ATOM 1368 N N . GLY A 1 179 ? -27.493 -0.422 39.428 1.00 87.25 179 GLY A N 1
ATOM 1369 C CA . GLY A 1 179 ? -27.066 -1.198 38.264 1.00 87.25 179 GLY A CA 1
ATOM 1370 C C . GLY A 1 179 ? -26.156 -0.397 37.333 1.00 87.25 179 GLY A C 1
ATOM 1371 O O . GLY A 1 179 ? -25.717 0.701 37.665 1.00 87.25 179 GLY A O 1
ATOM 1372 N N . VAL A 1 180 ? -25.869 -0.952 36.155 1.00 87.88 180 VAL A N 1
ATOM 1373 C CA . VAL A 1 180 ? -25.053 -0.309 35.114 1.00 87.88 180 VAL A CA 1
ATOM 1374 C C . VAL A 1 180 ? -25.760 -0.448 33.771 1.00 87.88 180 VAL A C 1
ATOM 1376 O O . VAL A 1 180 ? -26.223 -1.535 33.426 1.00 87.88 180 VAL A O 1
ATOM 1379 N N . HIS A 1 181 ? -25.822 0.634 33.002 1.00 90.31 181 HIS A N 1
ATOM 1380 C CA . HIS A 1 181 ? -26.174 0.606 31.584 1.00 90.31 181 HIS A CA 1
ATOM 1381 C C . HIS A 1 181 ? -24.980 1.058 30.742 1.00 90.31 181 HIS A C 1
ATOM 1383 O O . HIS A 1 181 ? -24.081 1.754 31.225 1.00 90.31 181 HIS A O 1
ATOM 1389 N N . PHE A 1 182 ? -24.956 0.665 29.472 1.00 90.62 182 PHE A N 1
ATOM 1390 C CA . PHE A 1 182 ? -23.868 0.999 28.561 1.00 90.62 182 PHE A CA 1
ATOM 1391 C C . PHE A 1 182 ? -24.388 1.533 27.232 1.00 90.62 182 PHE A C 1
ATOM 1393 O O . PHE A 1 182 ? -25.524 1.277 26.846 1.00 90.62 182 PHE A O 1
ATOM 1400 N N . ARG A 1 183 ? -23.559 2.291 26.528 1.00 91.81 183 ARG A N 1
ATOM 1401 C CA . ARG A 1 183 ? -23.793 2.666 25.131 1.00 91.81 183 ARG A CA 1
ATOM 1402 C C . ARG A 1 183 ? -22.516 2.474 24.340 1.00 91.81 183 ARG A C 1
ATOM 1404 O O . ARG A 1 183 ? -21.427 2.461 24.913 1.00 91.81 183 ARG A O 1
ATOM 1411 N N . GLN A 1 184 ? -22.654 2.324 23.033 1.00 86.62 184 GLN A N 1
ATOM 1412 C CA . GLN A 1 184 ? -21.542 2.044 22.138 1.00 86.62 184 GLN A CA 1
ATOM 1413 C C . GLN A 1 184 ? -21.584 2.940 20.907 1.00 86.62 184 GLN A C 1
ATOM 1415 O O . GLN A 1 184 ? -22.641 3.418 20.513 1.00 86.62 184 GLN A O 1
ATOM 1420 N N . ARG A 1 185 ? -20.434 3.161 20.289 1.00 84.88 185 ARG A N 1
ATOM 1421 C CA . ARG A 1 185 ? -20.294 3.898 19.030 1.00 84.88 185 ARG A CA 1
ATOM 1422 C C . ARG A 1 185 ? -19.296 3.190 18.130 1.00 84.88 185 ARG A C 1
ATOM 1424 O O . ARG A 1 185 ? -18.440 2.446 18.611 1.00 84.88 185 ARG A O 1
ATOM 1431 N N . LYS A 1 186 ? -19.413 3.418 16.827 1.00 72.75 186 LYS A N 1
ATOM 1432 C CA . LYS A 1 186 ? -18.534 2.835 15.812 1.00 72.75 186 LYS A CA 1
ATOM 1433 C C . LYS A 1 186 ? -17.601 3.903 15.248 1.00 72.75 186 LYS A C 1
ATOM 1435 O O . LYS A 1 186 ? -17.891 5.089 15.337 1.00 72.75 186 LYS A O 1
ATOM 1440 N N . CYS A 1 187 ? -16.446 3.474 14.753 1.00 72.19 187 CYS A N 1
ATOM 1441 C CA . CYS A 1 187 ? -15.472 4.345 14.099 1.00 72.19 187 CYS A CA 1
ATOM 1442 C C . CYS A 1 187 ? -15.747 4.342 12.592 1.00 72.19 187 CYS A C 1
ATOM 1444 O O . CYS A 1 187 ? -15.064 3.659 11.832 1.00 72.19 187 CYS A O 1
ATOM 1446 N N . ASP A 1 188 ? -16.849 4.975 12.198 1.00 67.25 188 ASP A N 1
ATOM 1447 C CA . ASP A 1 188 ? -17.424 4.879 10.856 1.00 67.25 188 ASP A CA 1
ATOM 1448 C C . ASP A 1 188 ? -17.897 6.222 10.286 1.00 67.25 188 ASP A C 1
ATOM 1450 O O . ASP A 1 188 ? -18.498 6.235 9.214 1.00 67.25 188 ASP A O 1
ATOM 1454 N N . ASN A 1 189 ? -17.604 7.353 10.939 1.00 59.75 189 ASN A N 1
ATOM 1455 C CA . ASN A 1 189 ? -18.074 8.659 10.481 1.00 59.75 189 ASN A CA 1
ATOM 1456 C C . ASN A 1 189 ? -16.989 9.747 10.520 1.00 59.75 189 ASN A C 1
ATOM 1458 O O . ASN A 1 189 ? -17.084 10.657 11.342 1.00 59.75 189 ASN A O 1
ATOM 1462 N N . PRO A 1 190 ? -15.994 9.704 9.616 1.00 58.94 190 PRO A N 1
ATOM 1463 C CA . PRO A 1 190 ? -15.783 8.695 8.570 1.00 58.94 190 PRO A CA 1
ATOM 1464 C C . PRO A 1 190 ? -15.006 7.460 9.077 1.00 58.94 190 PRO A C 1
ATOM 1466 O O . PRO A 1 190 ? -14.372 7.529 10.132 1.00 58.94 190 PRO A O 1
ATOM 1469 N N . PRO A 1 191 ? -15.027 6.318 8.361 1.00 60.56 191 PRO A N 1
ATOM 1470 C CA . PRO A 1 191 ? -14.155 5.189 8.678 1.00 60.56 191 PRO A CA 1
ATOM 1471 C C . PRO A 1 191 ? -12.682 5.523 8.358 1.00 60.56 191 PRO A C 1
ATOM 1473 O O . PRO A 1 191 ? -12.427 6.286 7.421 1.00 60.56 191 PRO A O 1
ATOM 1476 N N . PRO A 1 192 ? -11.699 4.946 9.079 1.00 69.00 192 PRO A N 1
ATOM 1477 C CA . PRO A 1 192 ? -10.284 5.180 8.796 1.00 69.00 192 PRO A CA 1
ATOM 1478 C C . PRO A 1 192 ? -9.900 4.716 7.383 1.00 69.00 192 PRO A C 1
ATOM 1480 O O . PRO A 1 192 ? -10.111 3.555 7.025 1.00 69.00 192 PRO A O 1
ATOM 1483 N N . GLY A 1 193 ? -9.307 5.613 6.593 1.00 67.69 193 GLY A N 1
ATOM 1484 C CA . GLY A 1 193 ? -8.716 5.276 5.295 1.00 67.69 193 GLY A CA 1
ATOM 1485 C C . GLY A 1 193 ? -7.345 4.590 5.426 1.00 67.69 193 GLY A C 1
ATOM 1486 O O . GLY A 1 193 ? -6.794 4.504 6.528 1.00 67.69 193 GLY A O 1
ATOM 1487 N N . PRO A 1 194 ? -6.739 4.128 4.316 1.00 58.16 194 PRO A N 1
ATOM 1488 C CA . PRO A 1 194 ? -5.379 3.590 4.321 1.00 58.16 194 PRO A CA 1
ATOM 1489 C C . PRO A 1 194 ? -4.383 4.615 4.893 1.00 58.16 194 PRO A C 1
ATOM 1491 O O . PRO A 1 194 ? -4.232 5.710 4.358 1.00 58.16 194 PRO A O 1
ATOM 1494 N N . GLY A 1 195 ? -3.733 4.279 6.011 1.00 66.06 195 GLY A N 1
ATOM 1495 C CA . GLY A 1 195 ? -2.810 5.178 6.720 1.00 66.06 195 GLY A CA 1
ATOM 1496 C C . GLY A 1 195 ? -3.466 6.231 7.627 1.00 66.06 195 GLY A C 1
ATOM 1497 O O . GLY A 1 195 ? -2.740 6.976 8.281 1.00 66.06 195 GLY A O 1
ATOM 1498 N N . GLY A 1 196 ? -4.800 6.287 7.704 1.00 70.56 196 GLY A N 1
ATOM 1499 C CA . GLY A 1 196 ? -5.533 7.154 8.630 1.00 70.56 196 GLY A CA 1
ATOM 1500 C C . GLY A 1 196 ? -5.492 6.642 10.071 1.00 70.56 196 GLY A C 1
ATOM 1501 O O . GLY A 1 196 ? -5.376 5.440 10.331 1.00 70.56 196 GLY A O 1
ATOM 1502 N N . ARG A 1 197 ? -5.588 7.547 11.049 1.00 76.06 197 ARG A N 1
ATOM 1503 C CA . ARG A 1 197 ? -5.618 7.163 12.467 1.00 76.06 197 ARG A CA 1
ATOM 1504 C C . ARG A 1 197 ? -6.954 6.522 12.818 1.00 76.06 197 ARG A C 1
ATOM 1506 O O . ARG A 1 197 ? -8.007 6.990 12.403 1.00 76.06 197 ARG A O 1
ATOM 1513 N N . ASN A 1 198 ? -6.911 5.478 13.643 1.00 82.44 198 ASN A N 1
ATOM 1514 C CA . ASN A 1 198 ? -8.124 4.935 14.245 1.00 82.44 198 ASN A CA 1
ATOM 1515 C C . ASN A 1 198 ? -8.695 5.919 15.285 1.00 82.44 198 ASN A C 1
ATOM 1517 O O . ASN A 1 198 ? -7.956 6.735 15.854 1.00 82.44 198 ASN A O 1
ATOM 1521 N N . CYS A 1 199 ? -9.995 5.818 15.560 1.00 84.94 199 CYS A N 1
ATOM 1522 C CA . CYS A 1 199 ? -10.684 6.727 16.462 1.00 84.94 199 CYS A CA 1
ATOM 1523 C C . CYS A 1 199 ? -10.070 6.712 17.869 1.00 84.94 199 CYS A C 1
ATOM 1525 O O . CYS A 1 199 ? -9.891 5.668 18.498 1.00 84.94 199 CYS A O 1
ATOM 1527 N N . GLN A 1 200 ? -9.773 7.901 18.389 1.00 81.56 200 GLN A N 1
ATOM 1528 C CA . GLN A 1 200 ? -9.193 8.087 19.719 1.00 81.56 200 GLN A CA 1
ATOM 1529 C C . GLN A 1 200 ? -10.303 8.028 20.786 1.00 81.56 200 GLN A C 1
ATOM 1531 O O . GLN A 1 200 ? -11.351 8.646 20.589 1.00 81.56 200 GLN A O 1
ATOM 1536 N N . LYS A 1 201 ? -10.051 7.397 21.948 1.00 86.06 201 LYS A N 1
ATOM 1537 C CA . LYS A 1 201 ? -10.972 7.164 23.103 1.00 86.06 201 LYS A CA 1
ATOM 1538 C C . LYS A 1 201 ? -11.759 5.841 23.034 1.00 86.06 201 LYS A C 1
ATOM 1540 O O . LYS A 1 201 ? -11.646 5.085 22.082 1.00 86.06 201 LYS A O 1
ATOM 1545 N N . ALA A 1 202 ? -12.527 5.534 24.083 1.00 84.19 202 ALA A N 1
ATOM 1546 C CA . ALA A 1 202 ? -13.301 4.296 24.172 1.00 84.19 202 ALA A CA 1
ATOM 1547 C C . ALA A 1 202 ? -14.494 4.273 23.193 1.00 84.19 202 ALA A C 1
ATOM 1549 O O . ALA A 1 202 ? -15.139 5.302 22.945 1.00 84.19 202 ALA A O 1
ATOM 1550 N N . ASN A 1 203 ? -14.794 3.081 22.671 1.00 83.88 203 ASN A N 1
ATOM 1551 C CA . ASN A 1 203 ? -15.974 2.774 21.854 1.00 83.88 203 ASN A CA 1
ATOM 1552 C C . ASN A 1 203 ? -17.211 2.421 22.697 1.00 83.88 203 ASN A C 1
ATOM 1554 O O . ASN A 1 203 ? -18.318 2.410 22.166 1.00 83.88 203 ASN A O 1
ATOM 1558 N N . VAL A 1 204 ? -17.026 2.145 23.991 1.00 90.25 204 VAL A N 1
ATOM 1559 C CA . VAL A 1 204 ? -18.083 1.802 24.949 1.00 90.25 204 VAL A CA 1
ATOM 1560 C C . VAL A 1 204 ? -18.003 2.737 26.152 1.00 90.25 204 VAL A C 1
ATOM 1562 O O . VAL A 1 204 ? -16.918 3.029 26.653 1.00 90.25 204 VAL A O 1
ATOM 1565 N N . GLU A 1 205 ? -19.158 3.203 26.616 1.00 90.06 205 GLU A N 1
ATOM 1566 C CA . GLU A 1 205 ? -19.305 4.007 27.828 1.00 90.06 205 GLU A CA 1
ATOM 1567 C C . GLU A 1 205 ? -20.264 3.310 28.794 1.00 90.06 205 GLU A C 1
ATOM 1569 O O . GLU A 1 205 ? -21.321 2.835 28.378 1.00 90.06 205 GLU A O 1
ATOM 1574 N N . HIS A 1 206 ? -19.910 3.285 30.081 1.00 90.75 206 HIS A N 1
ATOM 1575 C CA . HIS A 1 206 ? -20.721 2.722 31.160 1.00 90.75 206 HIS A CA 1
ATOM 1576 C C . HIS A 1 206 ? -21.156 3.823 32.127 1.00 90.75 206 HIS A C 1
ATOM 1578 O O . HIS A 1 206 ? -20.355 4.692 32.474 1.00 90.75 206 HIS A O 1
ATOM 1584 N N . LYS A 1 207 ? -22.403 3.762 32.600 1.00 89.81 207 LYS A N 1
ATOM 1585 C CA . LYS A 1 207 ? -22.915 4.624 33.672 1.00 89.81 207 LYS A CA 1
ATOM 1586 C C . LYS A 1 207 ? -23.764 3.831 34.651 1.00 89.81 207 LYS A C 1
ATOM 1588 O O . LYS A 1 207 ? -24.409 2.853 34.273 1.00 89.81 207 LYS A O 1
ATOM 1593 N N . ALA A 1 208 ? -23.742 4.269 35.906 1.00 89.44 208 ALA A N 1
ATOM 1594 C CA . ALA A 1 208 ? -24.621 3.733 36.927 1.00 89.44 208 ALA A CA 1
ATOM 1595 C C . ALA A 1 208 ? -26.069 4.166 36.659 1.00 89.44 208 ALA A C 1
ATOM 1597 O O . ALA A 1 208 ? -26.322 5.306 36.274 1.00 89.44 208 ALA A O 1
ATOM 1598 N N . CYS A 1 209 ? -27.000 3.247 36.888 1.00 90.31 209 CYS A N 1
ATOM 1599 C CA . CYS A 1 209 ? -28.432 3.519 36.969 1.00 90.31 209 CYS A CA 1
ATOM 1600 C C . CYS A 1 209 ? -28.907 3.214 38.383 1.00 90.31 209 CYS A C 1
ATOM 1602 O O . CYS A 1 209 ? -28.565 2.170 38.942 1.00 90.31 209 CYS A O 1
ATOM 1604 N N . GLU A 1 210 ? -29.710 4.111 38.942 1.00 91.25 210 GLU A N 1
ATOM 1605 C CA . GLU A 1 210 ? -30.219 4.008 40.304 1.00 91.25 210 GLU A CA 1
ATOM 1606 C C . GLU A 1 210 ? -31.719 3.730 40.284 1.00 91.25 210 GLU A C 1
ATOM 1608 O O . GLU A 1 210 ? -32.500 4.461 39.678 1.00 91.25 210 GLU A O 1
ATOM 1613 N N . TYR A 1 211 ? -32.109 2.654 40.959 1.00 88.19 211 TYR A N 1
ATOM 1614 C CA . TYR A 1 211 ? -33.497 2.300 41.220 1.00 88.19 211 TYR A CA 1
ATOM 1615 C C . TYR A 1 211 ? -33.748 2.246 42.724 1.00 88.19 211 TYR A C 1
ATOM 1617 O O . TYR A 1 211 ? -32.819 2.271 43.535 1.00 88.19 211 TYR A O 1
ATOM 1625 N N . LEU A 1 212 ? -35.022 2.103 43.093 1.00 89.38 212 LEU A N 1
ATOM 1626 C CA . LEU A 1 212 ? -35.423 1.864 44.476 1.00 89.38 212 LEU A CA 1
ATOM 1627 C C . LEU A 1 212 ? -34.621 0.702 45.092 1.00 89.38 212 LEU A C 1
ATOM 1629 O O . LEU A 1 212 ? -34.329 -0.274 44.388 1.00 89.38 212 LEU A O 1
ATOM 1633 N N . PRO A 1 213 ? -34.267 0.777 46.389 1.00 87.19 213 PRO A N 1
ATOM 1634 C CA . PRO A 1 213 ? -33.551 -0.290 47.075 1.00 87.19 213 PRO A CA 1
ATOM 1635 C C . PRO A 1 213 ? -34.218 -1.651 46.871 1.00 87.19 213 PRO A C 1
ATOM 1637 O O . PRO A 1 213 ? -35.444 -1.769 46.894 1.00 87.19 213 PRO A O 1
ATOM 1640 N N . CYS A 1 214 ? -33.411 -2.695 46.681 1.00 84.88 214 CYS A N 1
ATOM 1641 C CA . CYS A 1 214 ? -33.951 -4.043 46.547 1.00 84.88 214 CYS A CA 1
ATOM 1642 C C . CYS A 1 214 ? -34.631 -4.497 47.856 1.00 84.88 214 CYS A C 1
ATOM 1644 O O . CYS A 1 214 ? -34.169 -4.129 48.942 1.00 84.88 214 CYS A O 1
ATOM 1646 N N . PRO A 1 215 ? -35.690 -5.326 47.780 1.00 89.69 215 PRO A N 1
ATOM 1647 C CA . PRO A 1 215 ? -36.356 -5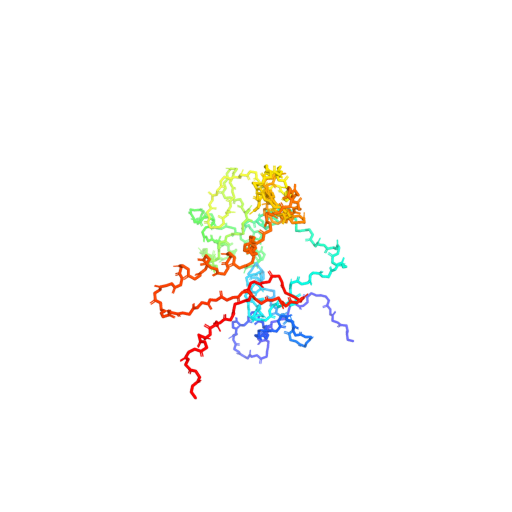.873 48.960 1.00 89.69 215 PRO A CA 1
ATOM 1648 C C . PRO A 1 215 ? -35.382 -6.584 49.909 1.00 89.69 215 PRO A C 1
ATOM 1650 O O . PRO A 1 215 ? -34.451 -7.272 49.469 1.00 89.69 215 PRO A O 1
ATOM 1653 N N . LYS A 1 216 ? -35.608 -6.443 51.221 1.00 83.94 216 LYS A N 1
ATOM 1654 C CA . LYS A 1 216 ? -34.798 -7.105 52.256 1.00 83.94 216 LYS A CA 1
ATOM 1655 C C . LYS A 1 216 ? -34.883 -8.628 52.092 1.00 83.94 216 LYS A C 1
ATOM 1657 O O . LYS A 1 216 ? -35.975 -9.168 51.960 1.00 83.94 216 LYS A O 1
ATOM 1662 N N . GLY A 1 217 ? -33.732 -9.302 52.094 1.00 80.31 217 GLY A N 1
ATOM 1663 C CA . GLY A 1 217 ? -33.629 -10.753 51.882 1.00 80.31 217 GLY A CA 1
ATOM 1664 C C . GLY A 1 217 ? -33.472 -11.190 50.420 1.00 80.31 217 GLY A C 1
ATOM 1665 O O . GLY A 1 217 ? -33.358 -12.384 50.159 1.00 80.31 217 GLY A O 1
ATOM 1666 N N . SER A 1 218 ? -33.431 -10.256 49.462 1.00 78.06 218 SER A N 1
ATOM 1667 C CA . SER A 1 218 ? -33.092 -10.589 48.074 1.00 78.06 218 SER A CA 1
ATOM 1668 C C . SER A 1 218 ? -31.644 -11.086 47.952 1.00 78.06 218 SER A C 1
ATOM 1670 O O . SER A 1 218 ? -30.725 -10.545 48.569 1.00 78.06 218 SER A O 1
ATOM 1672 N N . THR A 1 219 ? -31.437 -12.136 47.152 1.00 77.38 219 THR A N 1
ATOM 1673 C CA . THR A 1 219 ? -30.104 -12.673 46.834 1.00 77.38 219 THR A CA 1
ATOM 1674 C C . THR A 1 219 ? -29.251 -11.610 46.152 1.00 77.38 219 THR A C 1
ATOM 1676 O O . THR A 1 219 ? -29.753 -10.887 45.284 1.00 77.38 219 THR A O 1
ATOM 1679 N N . SER A 1 220 ? -27.961 -11.526 46.493 1.00 76.75 220 SER A N 1
ATOM 1680 C CA . SER A 1 220 ? -27.093 -10.527 45.873 1.00 76.75 220 SER A CA 1
ATOM 1681 C C . SER A 1 220 ? -26.989 -10.762 44.363 1.00 76.75 220 SER A C 1
ATOM 1683 O O . SER A 1 220 ? -27.035 -11.895 43.876 1.00 76.75 220 SER A O 1
ATOM 1685 N N . PHE A 1 221 ? -26.828 -9.683 43.595 1.00 73.50 221 PHE A N 1
ATOM 1686 C CA . PHE A 1 221 ? -26.682 -9.785 42.140 1.00 73.50 221 PHE A CA 1
ATOM 1687 C C . PHE A 1 221 ? -25.473 -10.651 41.747 1.00 73.50 221 PHE A C 1
ATOM 1689 O O . PHE A 1 221 ? -25.529 -11.394 40.771 1.00 73.50 221 PHE A O 1
ATOM 1696 N N . ARG A 1 222 ? -24.409 -10.619 42.558 1.00 73.38 222 ARG A N 1
ATOM 1697 C CA . ARG A 1 222 ? -23.213 -11.443 42.368 1.00 73.38 222 ARG A CA 1
ATOM 1698 C C . ARG A 1 222 ? -23.509 -12.933 42.574 1.00 73.38 222 ARG A C 1
ATOM 1700 O O . ARG A 1 222 ? -23.027 -13.755 41.798 1.00 73.38 222 ARG A O 1
ATOM 1707 N N . ASP A 1 223 ? -24.345 -13.276 43.554 1.00 73.75 223 ASP A N 1
ATOM 1708 C CA . ASP A 1 223 ? -24.784 -14.659 43.788 1.00 73.75 223 ASP A CA 1
ATOM 1709 C C . ASP A 1 223 ? -25.679 -15.161 42.652 1.00 73.75 223 ASP A C 1
ATOM 1711 O O . ASP A 1 223 ? -25.506 -16.280 42.173 1.00 73.75 223 ASP A O 1
ATOM 1715 N N . LEU A 1 224 ? -26.577 -14.310 42.143 1.00 75.75 224 LEU A N 1
ATOM 1716 C CA . LEU A 1 224 ? -27.400 -14.626 40.972 1.00 75.75 224 LEU A CA 1
ATOM 1717 C C . LEU A 1 224 ? -26.550 -14.908 39.724 1.00 75.75 224 LEU A C 1
ATOM 1719 O O . LEU A 1 224 ? -26.838 -15.852 38.986 1.00 75.75 224 LEU A O 1
ATOM 1723 N N . GLN A 1 225 ? -25.478 -14.141 39.498 1.00 73.38 225 GLN A N 1
ATOM 1724 C CA . GLN A 1 225 ? -24.537 -14.398 38.402 1.00 73.38 225 GLN A CA 1
ATOM 1725 C C . GLN A 1 225 ? -23.815 -15.745 38.566 1.00 73.38 225 GLN A C 1
ATOM 1727 O O . GLN A 1 225 ? -23.671 -16.481 37.587 1.00 73.38 225 GLN A O 1
ATOM 1732 N N . CYS A 1 226 ? -23.428 -16.114 39.793 1.00 72.12 226 CYS A N 1
ATOM 1733 C CA . CYS A 1 226 ? -22.819 -17.417 40.082 1.00 72.12 226 CYS A CA 1
ATOM 1734 C C . CYS A 1 226 ? -23.803 -18.575 39.840 1.00 72.12 226 CYS A C 1
ATOM 1736 O O . CYS A 1 226 ? -23.449 -19.577 39.217 1.00 72.12 226 CYS A O 1
ATOM 1738 N N . LEU A 1 227 ? -25.061 -18.421 40.263 1.00 72.25 227 LEU A N 1
ATOM 1739 C CA . LEU A 1 227 ? -26.123 -19.407 40.038 1.00 72.25 227 LEU A CA 1
ATOM 1740 C C . LEU A 1 227 ? -26.471 -19.571 38.549 1.00 72.25 227 LEU A C 1
ATOM 1742 O O . LEU A 1 227 ? -26.705 -20.693 38.095 1.00 72.25 227 LEU A O 1
ATOM 1746 N N . SER A 1 228 ? -26.475 -18.480 37.777 1.00 70.00 228 SER A N 1
ATOM 1747 C CA . SER A 1 228 ? -26.681 -18.519 36.322 1.00 70.00 228 SER A CA 1
ATOM 1748 C C . SER A 1 228 ? -25.568 -19.303 35.618 1.00 70.00 228 SER A C 1
ATOM 1750 O O . SER A 1 228 ? -25.840 -20.192 34.810 1.00 70.00 228 SER A O 1
ATOM 1752 N N . TYR A 1 229 ? -24.311 -19.064 36.000 1.00 66.94 229 TYR A N 1
ATOM 1753 C CA . TYR A 1 229 ? -23.169 -19.810 35.471 1.00 66.94 229 TYR A CA 1
ATOM 1754 C C . TYR A 1 229 ? -23.233 -21.311 35.821 1.00 66.94 229 TYR A C 1
ATOM 1756 O O . TYR A 1 229 ? -22.978 -22.156 34.960 1.00 66.94 229 TYR A O 1
ATOM 1764 N N . ASN A 1 230 ? -23.680 -21.666 37.036 1.00 63.69 230 ASN A N 1
ATOM 1765 C CA . ASN A 1 230 ? -23.883 -23.065 37.446 1.00 63.69 230 ASN A CA 1
ATOM 1766 C C . ASN A 1 230 ? -24.876 -23.818 36.547 1.00 63.69 230 ASN A C 1
ATOM 1768 O O . ASN A 1 230 ? -24.659 -24.995 36.253 1.00 63.69 230 ASN A O 1
ATOM 1772 N N . ARG A 1 231 ? -25.941 -23.158 36.064 1.00 60.78 231 ARG A N 1
ATOM 1773 C CA . ARG A 1 231 ? -26.905 -23.786 35.140 1.00 60.78 231 ARG A CA 1
ATOM 1774 C C . ARG A 1 231 ? -26.271 -24.168 33.804 1.00 60.78 231 ARG A C 1
ATOM 1776 O O . ARG A 1 231 ? -26.600 -25.223 33.270 1.00 60.78 231 ARG A O 1
ATOM 1783 N N . HIS A 1 232 ? -25.338 -23.367 33.294 1.00 57.03 232 HIS A N 1
ATOM 1784 C CA . HIS A 1 232 ? -24.620 -23.672 32.052 1.00 57.03 232 HIS A CA 1
ATOM 1785 C C . HIS A 1 232 ? -23.500 -24.714 32.242 1.00 57.03 232 HIS A C 1
ATOM 1787 O O . HIS A 1 232 ? -23.151 -25.413 31.292 1.00 57.03 232 HIS A O 1
ATOM 1793 N N . ALA A 1 233 ? -22.979 -24.875 33.464 1.00 56.69 233 ALA A N 1
ATOM 1794 C CA . ALA A 1 233 ? -21.933 -25.844 33.809 1.00 56.69 233 ALA A CA 1
ATOM 1795 C C . ALA A 1 233 ? -22.457 -27.246 34.207 1.00 56.69 233 ALA A C 1
ATOM 1797 O O . ALA A 1 233 ? -21.662 -28.172 34.400 1.00 56.69 233 ALA A O 1
ATOM 1798 N N . SER A 1 234 ? -23.780 -27.447 34.285 1.00 52.09 234 SER A N 1
ATOM 1799 C CA . SER A 1 234 ? -24.429 -28.678 34.781 1.00 52.09 234 SER A CA 1
ATOM 1800 C C . SER A 1 234 ? -24.343 -29.910 33.849 1.00 52.09 234 SER A C 1
ATOM 1802 O O . SER A 1 234 ? -25.249 -30.736 33.788 1.00 52.09 234 SER A O 1
ATOM 1804 N N . LYS A 1 235 ? -23.228 -30.090 33.129 1.00 52.31 235 LYS A N 1
ATOM 1805 C CA . LYS A 1 235 ? -22.836 -31.406 32.586 1.00 52.31 235 LYS A CA 1
ATOM 1806 C C . LYS A 1 235 ? -21.764 -32.114 33.421 1.00 52.31 235 LYS A C 1
ATOM 1808 O O . LYS A 1 235 ? -21.469 -33.273 33.141 1.00 52.31 235 LYS A O 1
ATOM 1813 N N . LYS A 1 236 ? -21.207 -31.494 34.472 1.00 49.84 236 LYS A N 1
ATOM 1814 C CA . LYS A 1 236 ? -20.289 -32.174 35.407 1.00 49.84 236 LYS A CA 1
ATOM 1815 C C . LYS A 1 236 ? -20.547 -31.785 36.872 1.00 49.84 236 LYS A C 1
ATOM 1817 O O . LYS A 1 236 ? -20.180 -30.705 37.301 1.00 49.84 236 LYS A O 1
ATOM 1822 N N . LYS A 1 237 ? -21.140 -32.735 37.611 1.00 48.34 237 LYS A N 1
ATOM 1823 C CA . LYS A 1 237 ? -21.152 -32.918 39.081 1.00 48.34 237 LYS A CA 1
ATOM 1824 C C . LYS A 1 237 ? -21.356 -31.667 39.965 1.00 48.34 237 LYS A C 1
ATOM 1826 O O . LYS A 1 237 ? -20.402 -31.022 40.377 1.00 48.34 237 LYS A O 1
ATOM 1831 N N . GLY A 1 238 ? -22.606 -31.450 40.381 1.00 51.00 238 GLY A N 1
ATOM 1832 C CA . GLY A 1 238 ? -23.014 -31.348 41.795 1.00 51.00 238 GLY A CA 1
ATOM 1833 C C . GLY A 1 238 ? -22.404 -30.302 42.743 1.00 51.00 238 GLY A C 1
ATOM 1834 O O . GLY A 1 238 ? -22.624 -30.442 43.941 1.00 51.00 238 GLY A O 1
ATOM 1835 N N . SER A 1 239 ? -21.668 -29.285 42.289 1.00 53.78 239 SER A N 1
ATOM 1836 C CA . SER A 1 239 ? -21.102 -28.274 43.198 1.00 53.78 239 SER A CA 1
ATOM 1837 C C . SER A 1 239 ? -21.771 -26.909 43.045 1.00 53.78 239 SER A C 1
ATOM 1839 O O . SER A 1 239 ? -21.888 -26.381 41.941 1.00 53.78 239 SER A O 1
ATOM 1841 N N . LEU A 1 240 ? -22.186 -26.328 44.173 1.00 57.09 240 LEU A N 1
ATOM 1842 C CA . LEU A 1 240 ? -22.749 -24.981 44.253 1.00 57.09 240 LEU A CA 1
ATOM 1843 C C . LEU A 1 240 ? -21.597 -23.958 44.272 1.00 57.09 240 LEU A C 1
ATOM 1845 O O . LEU A 1 240 ? -20.756 -23.993 45.168 1.00 57.09 240 LEU A O 1
ATOM 1849 N N . LEU A 1 241 ? -21.517 -23.069 43.281 1.00 58.19 241 LEU A N 1
ATOM 1850 C CA . LEU A 1 241 ? -20.567 -21.945 43.299 1.00 58.19 241 LEU A CA 1
ATOM 1851 C C . LEU A 1 241 ? -21.159 -20.751 44.061 1.00 58.19 241 LEU A C 1
ATOM 1853 O O . LEU A 1 241 ? -22.269 -20.321 43.744 1.00 58.19 241 LEU A O 1
ATOM 1857 N N . THR A 1 242 ? -20.389 -20.191 44.997 1.00 56.50 242 THR A N 1
ATOM 1858 C CA . THR A 1 242 ? -20.725 -18.960 45.740 1.00 56.50 242 THR A CA 1
ATOM 1859 C C . THR A 1 242 ? -19.773 -17.831 45.345 1.00 56.50 242 THR A C 1
ATOM 1861 O O . THR A 1 242 ? -18.602 -18.078 45.031 1.00 56.50 242 THR A O 1
ATOM 1864 N N . ALA A 1 243 ? -20.262 -16.590 45.357 1.00 55.75 243 ALA A N 1
ATOM 1865 C CA . ALA A 1 243 ? -19.447 -15.422 45.060 1.00 55.75 243 ALA A CA 1
ATOM 1866 C C . ALA A 1 243 ? -18.439 -15.129 46.184 1.00 55.75 243 ALA A C 1
ATOM 1868 O O . ALA A 1 243 ? -18.791 -15.128 47.361 1.00 55.75 243 ALA A O 1
ATOM 1869 N N . ILE A 1 244 ? -17.193 -14.816 45.818 1.00 61.56 244 ILE A N 1
ATOM 1870 C CA . ILE A 1 244 ? -16.182 -14.298 46.752 1.00 61.56 244 ILE A CA 1
ATOM 1871 C C . ILE A 1 244 ? -15.914 -12.834 46.414 1.00 61.56 244 ILE A C 1
ATOM 1873 O O . ILE A 1 244 ? -15.776 -12.475 45.242 1.00 61.56 244 ILE A O 1
ATOM 1877 N N . ILE A 1 245 ? -15.844 -11.988 47.442 1.00 54.53 245 ILE A N 1
ATOM 1878 C CA . ILE A 1 245 ? -15.455 -10.584 47.313 1.00 54.53 245 ILE A CA 1
ATOM 1879 C C . ILE A 1 245 ? -13.939 -10.503 47.471 1.00 54.53 245 ILE A C 1
ATOM 1881 O O . ILE A 1 245 ? -13.403 -10.879 48.507 1.00 54.53 245 ILE A O 1
ATOM 1885 N N . ASN A 1 246 ? -13.261 -10.063 46.414 1.00 55.81 246 ASN A N 1
ATOM 1886 C CA . ASN A 1 246 ? -11.842 -9.741 46.427 1.00 55.81 246 ASN A CA 1
ATOM 1887 C C . ASN A 1 246 ? -11.745 -8.284 45.963 1.00 55.81 246 ASN A C 1
ATOM 1889 O O . ASN A 1 246 ? -12.079 -7.993 44.813 1.00 55.81 246 ASN A O 1
ATOM 1893 N N . ASP A 1 247 ? -11.360 -7.373 46.857 1.00 49.44 247 ASP A N 1
ATOM 1894 C CA . ASP A 1 247 ? -11.479 -5.915 46.656 1.00 49.44 247 ASP A CA 1
ATOM 1895 C C . ASP A 1 247 ? -10.520 -5.339 45.591 1.00 49.44 247 ASP A C 1
ATOM 1897 O O . ASP A 1 247 ? -10.527 -4.141 45.323 1.00 49.44 247 ASP A O 1
ATOM 1901 N N . GLY A 1 248 ? -9.715 -6.191 44.945 1.00 46.84 248 GLY A N 1
ATOM 1902 C CA . GLY A 1 248 ? -8.766 -5.817 43.893 1.00 46.84 248 GLY A CA 1
ATOM 1903 C C . GLY A 1 248 ? -9.167 -6.185 42.459 1.00 46.84 248 GLY A C 1
ATOM 1904 O O . GLY A 1 248 ? -8.429 -5.843 41.539 1.00 46.84 248 GLY A O 1
ATOM 1905 N N . GLU A 1 249 ? -10.285 -6.889 42.223 1.00 46.09 249 GLU A N 1
ATOM 1906 C CA . GLU A 1 249 ? -10.582 -7.446 40.891 1.00 46.09 249 GLU A CA 1
ATOM 1907 C C . GLU A 1 249 ? -12.051 -7.312 40.463 1.00 46.09 249 GLU A C 1
ATOM 1909 O O . GLU A 1 249 ? -12.980 -7.752 41.138 1.00 46.09 249 GLU A O 1
ATOM 1914 N N . THR A 1 250 ? -12.260 -6.791 39.251 1.00 51.06 250 THR A N 1
ATOM 1915 C CA . THR A 1 250 ? -13.568 -6.668 38.575 1.00 51.06 250 THR A CA 1
ATOM 1916 C C . THR A 1 250 ? -14.042 -7.967 37.907 1.00 51.06 250 THR A C 1
ATOM 1918 O O . THR A 1 250 ? -15.054 -7.978 37.206 1.00 51.06 250 THR A O 1
ATOM 1921 N N . ARG A 1 251 ? -13.323 -9.080 38.107 1.00 49.56 251 ARG A N 1
ATOM 1922 C CA . ARG A 1 251 ? -13.661 -10.403 37.563 1.00 49.56 251 ARG A CA 1
ATOM 1923 C C . ARG A 1 251 ? -14.491 -11.222 38.554 1.00 49.56 251 ARG A C 1
ATOM 1925 O O . ARG A 1 251 ? -14.284 -11.177 39.767 1.00 49.56 251 ARG A O 1
ATOM 1932 N N . ILE A 1 252 ? -15.434 -12.003 38.024 1.00 49.94 252 ILE A N 1
ATOM 1933 C CA . ILE A 1 252 ? -16.222 -12.951 38.818 1.00 49.94 252 ILE A CA 1
ATOM 1934 C C . ILE A 1 252 ? -15.318 -14.138 39.164 1.00 49.94 252 ILE A C 1
ATOM 1936 O O . ILE A 1 252 ? -15.045 -14.986 38.320 1.00 49.94 252 ILE A O 1
ATOM 1940 N N . HIS A 1 253 ? -14.860 -14.190 40.412 1.00 51.38 253 HIS A N 1
ATOM 1941 C CA . HIS A 1 253 ? -14.190 -15.354 40.973 1.00 51.38 253 HIS A CA 1
ATOM 1942 C C . HIS A 1 253 ? -15.209 -16.238 41.689 1.00 51.38 253 HIS A C 1
ATOM 1944 O O . HIS A 1 253 ? -15.939 -15.782 42.570 1.00 51.38 253 HIS A O 1
ATOM 1950 N N . THR A 1 254 ? -15.239 -17.512 41.312 1.00 51.41 254 THR A N 1
ATOM 1951 C CA . THR A 1 254 ? -16.080 -18.545 41.922 1.00 51.41 254 THR A CA 1
ATOM 1952 C C . THR A 1 254 ? -15.192 -19.605 42.570 1.00 51.41 254 THR A C 1
ATOM 1954 O O . THR A 1 254 ? -14.260 -20.082 41.922 1.00 51.41 254 THR A O 1
ATOM 1957 N N . ARG A 1 255 ? -15.485 -20.035 43.804 1.00 52.50 255 ARG A N 1
ATOM 1958 C CA . ARG A 1 255 ? -14.970 -21.311 44.343 1.00 52.50 255 ARG A CA 1
ATOM 1959 C C . ARG A 1 255 ? -16.104 -22.324 44.450 1.00 52.50 255 ARG A C 1
ATOM 1961 O O . ARG A 1 255 ? -17.242 -21.944 44.719 1.00 52.50 255 ARG A O 1
ATOM 1968 N N . LEU A 1 256 ? -15.768 -23.604 44.273 1.00 43.97 256 LEU A N 1
ATOM 1969 C CA . LEU A 1 256 ? -16.628 -24.720 44.668 1.00 43.97 256 LEU A CA 1
ATOM 1970 C C . LEU A 1 256 ? -16.937 -24.600 46.163 1.00 43.97 256 LEU A C 1
ATOM 1972 O O . LEU A 1 256 ? -16.022 -24.688 46.983 1.00 43.97 256 LEU A O 1
ATOM 1976 N N . ALA A 1 257 ? -18.211 -24.458 46.528 1.00 40.53 257 ALA A N 1
ATOM 1977 C CA . ALA A 1 257 ? -18.645 -24.898 47.841 1.00 40.53 257 ALA A CA 1
ATOM 1978 C C . ALA A 1 257 ? -18.714 -26.429 47.786 1.00 40.53 257 ALA A C 1
ATOM 1980 O O . ALA A 1 257 ? -19.567 -27.004 47.103 1.00 40.53 257 ALA A O 1
ATOM 1981 N N . ILE A 1 258 ? -17.770 -27.087 48.459 1.00 35.38 258 ILE A N 1
ATOM 1982 C CA . ILE A 1 258 ? -17.905 -28.503 48.792 1.00 35.38 258 ILE A CA 1
ATOM 1983 C C . ILE A 1 258 ? -18.971 -28.562 49.897 1.00 35.38 258 ILE A C 1
ATOM 1985 O O . ILE A 1 258 ? -18.808 -27.869 50.908 1.00 35.38 258 ILE A O 1
ATOM 1989 N N . PRO A 1 259 ? -20.071 -29.318 49.727 1.00 31.94 259 PRO A N 1
ATOM 1990 C CA . PRO A 1 259 ? -21.059 -29.495 50.783 1.00 31.94 259 PRO A CA 1
ATOM 1991 C C . PRO A 1 259 ? -20.368 -29.979 52.061 1.00 31.94 259 PRO A C 1
ATOM 1993 O O . PRO A 1 259 ? -19.570 -30.917 52.015 1.00 31.94 259 PRO A O 1
ATOM 1996 N N . LYS A 1 260 ? -20.684 -29.367 53.208 1.00 32.72 260 LYS A N 1
ATOM 1997 C CA . LYS A 1 260 ? -20.149 -29.742 54.533 1.00 32.72 260 LYS A CA 1
ATOM 1998 C C . LYS A 1 260 ? -20.497 -31.179 54.975 1.00 32.72 260 LYS A C 1
ATOM 2000 O O . LYS A 1 260 ? -20.136 -31.569 56.075 1.00 32.72 260 LYS A O 1
ATOM 2005 N N . GLU A 1 261 ? -21.148 -31.977 54.134 1.00 35.69 261 GLU A N 1
ATOM 2006 C CA . GLU A 1 261 ? -21.565 -33.351 54.439 1.00 35.69 261 GLU A CA 1
ATOM 2007 C C . GLU A 1 261 ? -20.520 -34.425 54.073 1.00 35.69 261 GLU A C 1
ATOM 2009 O O . GLU A 1 261 ? -20.740 -35.605 54.329 1.00 35.69 261 GLU A O 1
ATOM 2014 N N . HIS A 1 262 ? -19.355 -34.046 53.530 1.00 35.38 262 HIS A N 1
ATOM 2015 C CA . HIS A 1 262 ? -18.293 -34.999 53.159 1.00 35.38 262 HIS A CA 1
ATOM 2016 C C . HIS A 1 262 ? -16.906 -34.709 53.752 1.00 35.38 262 HIS A C 1
ATOM 2018 O O . HIS A 1 262 ? -15.900 -35.169 53.217 1.00 35.38 262 HIS A O 1
ATOM 2024 N N . ILE A 1 263 ? -16.835 -34.003 54.882 1.00 31.44 263 ILE A N 1
ATOM 2025 C CA . ILE A 1 263 ? -15.619 -33.974 55.706 1.00 31.44 263 ILE A CA 1
ATOM 2026 C C . ILE A 1 263 ? -15.877 -34.888 56.910 1.00 31.44 263 ILE A C 1
ATOM 2028 O O . ILE A 1 263 ? -16.447 -34.451 57.908 1.00 31.44 263 ILE A O 1
ATOM 2032 N N . LYS A 1 264 ? -15.547 -36.175 56.750 1.00 34.97 264 LYS A N 1
ATOM 2033 C CA . LYS A 1 264 ? -15.308 -37.100 57.867 1.00 34.97 264 LYS A CA 1
ATOM 2034 C C . LYS A 1 264 ? -13.856 -36.974 58.297 1.00 34.97 264 LYS A C 1
ATOM 2036 O O . LYS A 1 264 ? -13.009 -36.849 57.384 1.00 34.97 264 LYS A O 1
#

Foldseek 3Di:
DDDDPDDFDDPCVPPPDDDPDFWDAAAQCCPPPVGNDIDGGCQFPCSVVRVVVRVVRNPPHPPVVVDDDPVVPCPPPDPLAFVLNVAELQNSQCSNPNPQKGFDPVCLVQALQWRWIDGPPDPDIDTPRDHRTFRHDSDDQWTRDPSDTGHVDPQPGQDAFEKDDKDDWDPFPDQAAKTKIKIFIDRPVPNGHDSHHTYPDDRMDMDIDGDHHDDPPDDDPLLVVQVVVVVVVPPDDDWRWGFDDDPPDPDTDTDTPDPPPPDD

Nearest PDB structures (foldseek):
  3vn4-assembly1_A  TM=4.715E-01  e=1.706E-14  Homo sapiens
  3ghm-assembly1_A  TM=5.017E-01  e=7.583E-14  Homo sapiens
  3ghn-assembly1_A  TM=4.515E-01  e=1.222E-13  Homo sapiens
  6s08-assembly1_A  TM=8.298E-01  e=2.775E-04  Homo sapiens
  1lsl-assembly1_A  TM=5.911E-01  e=3.051E-05  Homo sapiens

Sequence (264 aa):
MYYPPGRRTDFCVNKNEPCDTVGIAYLGGVCSAKRKCVLAEDNGLNLAFTIAHELGHKSKASACLLHTDPRSRYQIRLPPKLPGMHYSVDEQCQILFGTNGSFCRDMEHLMCTGLWCLVEGDAACKTKLDPPLDGTECGTDKWCRAGECVSKTPIPQHVDGDWGSWSQWSMCSRTCGTGVHFRQRKCDNPPPGPGGRNCQKANVEHKACEYLPCPKGSTSFRDLQCLSYNRHASKKKGSLLTAIINDGETRIHTRLAIPKEHIK

pLDDT: mean 75.84, std 16.33, range [26.61, 95.25]

Organism: NCBI:txid230148

Radius of gyration: 30.85 Å; Cα contacts (8 Å, |Δi|>4): 408; chains: 1; bounding box: 73×51×86 Å